Protein AF-A0AAJ2WG88-F1 (afdb_monomer_lite)

Foldseek 3Di:
DEEEEEALPPVRLVVQQVVVVVVYAYEYEDCDPVSVCSNDPPRPYHYFHDQRLDPVRCVVSPLLPHLEYEAEHPDQVSQVNNQCCSCPVRVRPAYEGEDADPVCVVVCVVVVHFYDHVVVVVCVVVVVVVPPDALQVVLLCVLLVVLLVQQLVQLVVLPLDDDPVCSCVQRSVLLVLLLQLVQDHPDDLQCLVPPSDLVNLVSSLVSNQCHHAPPDPWWHLHSVLVSLLVQVVVVVVVCVVDDPSDDDFDWGDHVHIGTSDPVSNVVSVVLSVVLVVQLVVQLVVCVVQPDDSSQSSSVSSSLLGNSNHHSPQPDPPHDPVSVVSSVVSNVCRNCRVVNVVVVVVVVVVVVVVVVVD

Secondary structure (DSSP, 8-state):
-EEEEE--SHHHHHHHHHHHHTT-EEEEEES-HHHHHTT-TT--SEEEES-TT-HHHHHHTTGGG-SEEEE--S-HHHHHHHHHHHHHTS--SEEEEE-SSGGGHHHHHHTT-EEE-HHHHHHHHHHHHH----HHHHHHHHHHHHHHHHHHHHHHHHTS---HHHHIIIIIHHHHHHHTT----SS-HHHHHHTSHHHHHHHHHHHHHH-S-TTSS--TT-HHHHHHHHHHHHHHHHHHHS-TT-----EEEESEEEE--HHHHHHHHHHHHHHHHHHHHHHHHHHHTT--HHHHHHHHHHHHTT----SS--STTS-HHHHHHHHHHHHHHHH-HHHHHHHHHHHHHHHHHHH--

Structure (mmCIF, N/CA/C/O backbone):
data_AF-A0AAJ2WG88-F1
#
_entry.id   AF-A0AAJ2WG88-F1
#
loop_
_atom_site.group_PDB
_atom_site.id
_atom_site.type_symbol
_atom_site.label_atom_id
_atom_site.label_alt_id
_atom_site.label_comp_id
_atom_site.label_asym_id
_atom_site.label_entity_id
_atom_site.label_seq_id
_atom_site.pdbx_PDB_ins_code
_atom_site.Cartn_x
_atom_site.Cartn_y
_atom_site.Cartn_z
_atom_site.occupancy
_atom_site.B_iso_or_equiv
_atom_site.auth_seq_id
_atom_site.auth_comp_id
_atom_site.auth_asym_id
_atom_site.auth_atom_id
_atom_site.pdbx_PDB_model_num
ATOM 1 N N . MET A 1 1 ? -24.177 -15.471 20.639 1.00 91.50 1 MET A N 1
ATOM 2 C CA . MET A 1 1 ? -23.080 -15.250 21.607 1.00 91.50 1 MET A CA 1
ATOM 3 C C . MET A 1 1 ? -23.644 -14.459 22.757 1.00 91.50 1 MET A C 1
ATOM 5 O O . MET A 1 1 ? -24.435 -13.553 22.499 1.00 91.50 1 MET A O 1
ATOM 9 N N . TYR A 1 2 ? -23.224 -14.794 23.969 1.00 96.00 2 TYR A N 1
ATOM 10 C CA . TYR A 1 2 ? -23.626 -14.119 25.190 1.00 96.00 2 TYR A CA 1
ATOM 11 C C . TYR A 1 2 ? -22.551 -13.115 25.611 1.00 96.00 2 TYR A C 1
ATOM 13 O O . TYR A 1 2 ? -21.406 -13.487 25.882 1.00 96.00 2 TYR A O 1
ATOM 21 N N . ILE A 1 3 ? -22.907 -11.832 25.634 1.00 97.56 3 ILE A N 1
ATOM 22 C CA . ILE A 1 3 ? -21.974 -10.727 25.859 1.00 97.56 3 ILE A CA 1
ATOM 23 C C . ILE A 1 3 ? -22.432 -9.922 27.070 1.00 97.56 3 ILE A C 1
ATOM 25 O O . ILE A 1 3 ? -23.556 -9.416 27.115 1.00 97.56 3 ILE A O 1
ATOM 29 N N . ILE A 1 4 ? -21.530 -9.744 28.031 1.00 97.94 4 ILE A N 1
ATOM 30 C CA . ILE A 1 4 ? -21.755 -8.867 29.178 1.00 97.94 4 ILE A CA 1
ATOM 31 C C . ILE A 1 4 ? -21.041 -7.541 28.945 1.00 97.94 4 ILE A C 1
ATOM 33 O O . ILE A 1 4 ? -19.832 -7.502 28.733 1.00 97.94 4 ILE A O 1
ATOM 37 N N . ILE A 1 5 ? -21.784 -6.443 29.018 1.00 97.69 5 ILE A N 1
ATOM 38 C CA . ILE A 1 5 ? -21.260 -5.082 28.929 1.00 97.69 5 ILE A CA 1
ATOM 39 C C . ILE A 1 5 ? -21.325 -4.457 30.314 1.00 97.69 5 ILE A C 1
ATOM 41 O O . ILE A 1 5 ? -22.394 -4.321 30.904 1.00 97.69 5 ILE A O 1
ATOM 45 N N . VAL A 1 6 ? -20.170 -4.051 30.821 1.00 97.44 6 VAL A N 1
ATOM 46 C CA . VAL A 1 6 ? -20.038 -3.389 32.113 1.00 97.44 6 VAL A CA 1
ATOM 47 C C . VAL A 1 6 ? -19.794 -1.902 31.870 1.00 97.44 6 VAL A C 1
ATOM 49 O O . VAL A 1 6 ? -18.771 -1.505 31.307 1.00 97.44 6 VAL A O 1
ATOM 52 N N . GLY A 1 7 ? -20.760 -1.086 32.282 1.00 95.44 7 GLY A N 1
ATOM 53 C CA . GLY A 1 7 ? -20.842 0.345 32.021 1.00 95.44 7 GLY A CA 1
ATOM 54 C C . GLY A 1 7 ? -21.799 0.684 30.885 1.00 95.44 7 GLY A C 1
ATOM 55 O O . GLY A 1 7 ? -21.512 0.443 29.718 1.00 95.44 7 GLY A O 1
ATOM 56 N N . CYS A 1 8 ? -22.890 1.367 31.209 1.00 94.88 8 CYS A N 1
ATOM 57 C CA . CYS A 1 8 ? -23.900 1.890 30.294 1.00 94.88 8 CYS A CA 1
ATOM 58 C C . CYS A 1 8 ? -23.693 3.388 29.984 1.00 94.88 8 CYS A C 1
ATOM 60 O O . CYS A 1 8 ? -24.633 4.146 29.757 1.00 94.88 8 CYS A O 1
ATOM 62 N N . GLY A 1 9 ? -22.436 3.843 29.947 1.00 91.81 9 GLY A N 1
ATOM 63 C CA . GLY A 1 9 ? -22.092 5.185 29.463 1.00 91.81 9 GLY A CA 1
ATOM 64 C C . GLY A 1 9 ? -22.336 5.351 27.954 1.00 91.81 9 GLY A C 1
ATOM 65 O O . GLY A 1 9 ? -22.917 4.493 27.294 1.00 91.81 9 GLY A O 1
ATOM 66 N N . ARG A 1 10 ? -21.830 6.437 27.352 1.00 91.06 10 ARG A N 1
ATOM 67 C CA . ARG A 1 10 ? -22.000 6.693 25.902 1.00 91.06 10 ARG A CA 1
ATOM 68 C C . ARG A 1 10 ? -21.482 5.546 25.027 1.00 91.06 10 ARG A C 1
ATOM 70 O O . ARG A 1 10 ? -22.170 5.116 24.109 1.00 91.06 10 ARG A O 1
ATOM 77 N N . LEU A 1 11 ? -20.283 5.045 25.334 1.00 91.56 11 LEU A N 1
ATOM 78 C CA . LEU A 1 11 ? -19.677 3.937 24.592 1.00 91.56 11 LEU A CA 1
ATOM 79 C C . LEU A 1 11 ? -20.463 2.637 24.800 1.00 91.56 11 LEU A C 1
ATOM 81 O O . LEU A 1 11 ? -20.873 2.018 23.827 1.00 91.56 11 LEU A O 1
ATOM 85 N N . GLY A 1 12 ? -20.711 2.254 26.056 1.00 94.12 12 GLY A N 1
ATOM 86 C CA . GLY A 1 12 ? -21.369 0.987 26.374 1.00 94.12 12 GLY A CA 1
ATOM 87 C C . GLY A 1 12 ? -22.825 0.905 25.925 1.00 94.12 12 GLY A C 1
ATOM 88 O O . GLY A 1 12 ? -23.228 -0.121 25.395 1.00 94.12 12 GLY A O 1
ATOM 89 N N . SER A 1 13 ? -23.599 1.989 26.038 1.00 94.38 13 SER A N 1
ATOM 90 C CA . SER A 1 13 ? -24.987 2.019 25.549 1.00 94.38 13 SER A CA 1
ATOM 91 C C . SER A 1 13 ? -25.081 1.934 24.022 1.00 94.38 13 SER A C 1
ATOM 93 O O . SER A 1 13 ? -25.952 1.239 23.503 1.00 94.38 13 SER A O 1
ATOM 95 N N . THR A 1 14 ? -24.175 2.599 23.297 1.00 94.19 14 THR A N 1
ATOM 96 C CA . THR A 1 14 ? -24.098 2.503 21.828 1.00 94.19 14 THR A CA 1
ATOM 97 C C . THR A 1 14 ? -23.713 1.087 21.409 1.00 94.19 14 THR A C 1
ATOM 99 O O . THR A 1 14 ? -24.395 0.477 20.590 1.00 94.19 14 THR A O 1
ATOM 102 N N . LEU A 1 15 ? -22.682 0.531 22.048 1.00 93.69 15 LEU A N 1
ATOM 103 C CA . LEU A 1 15 ? -22.199 -0.821 21.787 1.00 93.69 15 LEU A CA 1
ATOM 104 C C . LEU A 1 15 ? -23.270 -1.882 22.075 1.00 93.69 15 LEU A C 1
ATOM 106 O O . LEU A 1 15 ? -23.467 -2.791 21.277 1.00 93.69 15 LEU A O 1
ATOM 110 N N . ALA A 1 16 ? -24.007 -1.738 23.180 1.00 95.25 16 ALA A N 1
ATOM 111 C CA . ALA A 1 16 ? -25.105 -2.631 23.533 1.00 95.25 16 ALA A CA 1
ATOM 112 C C . ALA A 1 16 ? -26.197 -2.646 22.458 1.00 95.25 16 ALA A C 1
ATOM 114 O O . ALA A 1 16 ? -26.664 -3.716 22.073 1.00 95.25 16 ALA A O 1
ATOM 115 N N . LYS A 1 17 ? -26.585 -1.471 21.946 1.00 93.62 17 LYS A N 1
ATOM 116 C CA . LYS A 1 17 ? -27.594 -1.357 20.886 1.00 93.62 17 LYS A CA 1
ATOM 117 C C . LYS A 1 17 ? -27.119 -1.996 19.584 1.00 93.62 17 LYS A C 1
ATOM 119 O O . LYS A 1 17 ? -27.847 -2.807 19.023 1.00 93.62 17 LYS A O 1
ATOM 124 N N . GLU A 1 18 ? -25.910 -1.674 19.129 1.00 93.06 18 GLU A N 1
ATOM 125 C CA . GLU A 1 18 ? -25.369 -2.218 17.876 1.00 93.06 18 GLU A CA 1
ATOM 126 C C . GLU A 1 18 ? -25.210 -3.741 17.927 1.00 93.06 18 GLU A C 1
ATOM 128 O O . GLU A 1 18 ? -25.636 -4.435 17.004 1.00 93.06 18 GLU A O 1
ATOM 133 N N . LEU A 1 19 ? -24.668 -4.282 19.023 1.00 93.81 19 LEU A N 1
ATOM 134 C CA . LEU A 1 19 ? -24.497 -5.728 19.169 1.00 93.81 19 LEU A CA 1
ATOM 135 C C . LEU A 1 19 ? -25.836 -6.460 19.334 1.00 93.81 19 LEU A C 1
ATOM 137 O O . LEU A 1 19 ? -25.998 -7.557 18.805 1.00 93.81 19 LEU A O 1
ATOM 141 N N . SER A 1 20 ? -26.814 -5.851 20.012 1.00 93.06 20 SER A N 1
ATOM 142 C CA . SER A 1 20 ? -28.165 -6.416 20.113 1.00 93.06 20 SER A CA 1
ATOM 143 C C . SER A 1 20 ? -28.856 -6.476 18.746 1.00 93.06 20 SER A C 1
ATOM 145 O O . SER A 1 20 ? -29.449 -7.498 18.412 1.00 93.06 20 SER A O 1
ATOM 147 N N . ILE A 1 21 ? -28.719 -5.433 17.917 1.00 90.75 21 ILE A N 1
ATOM 148 C CA . ILE A 1 21 ? -29.212 -5.429 16.526 1.00 90.75 21 ILE A CA 1
ATOM 149 C C . ILE A 1 21 ? -28.502 -6.501 15.686 1.00 90.75 21 ILE A C 1
ATOM 151 O O . ILE A 1 21 ? -29.127 -7.130 14.836 1.00 90.75 21 ILE A O 1
ATOM 155 N N . GLY A 1 22 ? -27.218 -6.753 15.954 1.00 90.56 22 GLY A N 1
ATOM 156 C CA . GLY A 1 22 ? -26.442 -7.837 15.345 1.00 90.56 22 GLY A CA 1
ATOM 157 C C . GLY A 1 22 ? -26.880 -9.257 15.735 1.00 90.56 22 GLY A C 1
ATOM 158 O O . GLY A 1 22 ? -26.293 -10.216 15.240 1.00 90.56 22 GLY A O 1
ATOM 159 N N . GLY A 1 23 ? -27.893 -9.412 16.599 1.00 91.50 23 GLY A N 1
ATOM 160 C CA . GLY A 1 23 ? -28.433 -10.711 17.014 1.00 91.50 23 GLY A CA 1
ATOM 161 C C . GLY A 1 23 ? -27.672 -11.379 18.163 1.00 91.50 23 GLY A C 1
ATOM 162 O O . GLY A 1 23 ? -27.776 -12.591 18.343 1.00 91.50 23 GLY A O 1
ATOM 163 N N . HIS A 1 24 ? -26.879 -10.623 18.927 1.00 94.44 24 HIS A N 1
ATOM 164 C CA . HIS A 1 24 ? -26.195 -11.131 20.118 1.00 94.44 24 HIS A CA 1
ATOM 165 C C . HIS A 1 24 ? -27.065 -10.991 21.379 1.00 94.44 24 HIS A C 1
ATOM 167 O O . HIS A 1 24 ? -27.812 -10.020 21.521 1.00 94.44 24 HIS A O 1
ATOM 173 N N . ASP A 1 25 ? -26.908 -11.919 22.327 1.00 95.62 25 ASP A N 1
ATOM 174 C CA . ASP A 1 25 ? -27.568 -11.863 23.633 1.00 95.62 25 ASP A CA 1
ATOM 175 C C . ASP A 1 25 ? -26.758 -10.958 24.562 1.00 95.62 25 ASP A C 1
ATOM 177 O O . ASP A 1 25 ? -25.639 -11.293 24.959 1.00 95.62 25 ASP A O 1
ATOM 181 N N . ILE A 1 26 ? -27.304 -9.782 24.876 1.00 97.06 26 ILE A N 1
ATOM 182 C CA . ILE A 1 26 ? -26.588 -8.741 25.619 1.00 97.06 26 ILE A CA 1
ATOM 183 C C . ILE A 1 26 ? -27.131 -8.612 27.039 1.00 97.06 26 ILE A C 1
ATOM 185 O O . ILE A 1 26 ? -28.334 -8.445 27.243 1.00 97.06 26 ILE A O 1
ATOM 189 N N . SER A 1 27 ? -26.220 -8.566 28.007 1.00 97.12 27 SER A N 1
ATOM 190 C CA . SER A 1 27 ? -26.500 -8.184 29.390 1.00 97.12 27 SER A CA 1
ATOM 191 C C . SER A 1 27 ? -25.689 -6.950 29.759 1.00 97.12 27 SER A C 1
ATOM 193 O O . SER A 1 27 ? -24.468 -6.956 29.646 1.00 97.12 27 SER A O 1
ATOM 195 N N . VAL A 1 28 ? -26.352 -5.880 30.198 1.00 97.12 28 VAL A N 1
ATOM 196 C CA . VAL A 1 28 ? -25.694 -4.616 30.567 1.00 97.12 28 VAL A CA 1
ATOM 197 C C . VAL A 1 28 ? -25.763 -4.408 32.074 1.00 97.12 28 VAL A C 1
ATOM 199 O O . VAL A 1 28 ? -26.844 -4.497 32.658 1.00 97.12 28 VAL A O 1
ATOM 202 N N . ILE A 1 29 ? -24.623 -4.100 32.691 1.00 97.31 29 ILE A N 1
ATOM 203 C CA . ILE A 1 29 ? -24.493 -3.802 34.122 1.00 97.31 29 ILE A CA 1
ATOM 204 C C . ILE A 1 29 ? -24.012 -2.360 34.294 1.00 97.31 29 ILE A C 1
ATOM 206 O O . ILE A 1 29 ? -23.017 -1.971 33.685 1.00 97.31 29 ILE A O 1
ATOM 210 N N . ASP A 1 30 ? -24.694 -1.572 35.121 1.00 95.88 30 ASP A N 1
ATOM 211 C CA . ASP A 1 30 ? -24.236 -0.245 35.565 1.00 95.88 30 ASP A CA 1
ATOM 212 C C . ASP A 1 30 ? -24.827 0.052 36.953 1.00 95.88 30 ASP A C 1
ATOM 214 O O . ASP A 1 30 ? -25.962 -0.344 37.253 1.00 95.88 30 ASP A O 1
ATOM 218 N N . HIS A 1 31 ? -24.083 0.745 37.814 1.00 94.25 31 HIS A N 1
ATOM 219 C CA . HIS A 1 31 ? -24.602 1.198 39.109 1.00 94.25 31 HIS A CA 1
ATOM 220 C C . HIS A 1 31 ? -25.703 2.256 38.949 1.00 94.25 31 HIS A C 1
ATOM 222 O O . HIS A 1 31 ? -26.625 2.338 39.770 1.00 94.25 31 HIS A O 1
ATOM 228 N N . ASP A 1 32 ? -25.629 3.045 37.878 1.00 92.50 32 ASP A N 1
ATOM 229 C CA . ASP A 1 32 ? -26.541 4.131 37.574 1.00 92.50 32 ASP A CA 1
ATOM 230 C C . ASP A 1 32 ? -27.738 3.635 36.746 1.00 92.50 32 ASP A C 1
ATOM 232 O O . ASP A 1 32 ? -27.644 3.271 35.569 1.00 92.50 32 ASP A O 1
ATOM 236 N N . GLY A 1 33 ? -28.913 3.649 37.380 1.00 90.75 33 GLY A N 1
ATOM 237 C CA . GLY A 1 33 ? -30.163 3.239 36.744 1.00 90.75 33 GLY A CA 1
ATOM 238 C C . GLY A 1 33 ? -30.612 4.179 35.623 1.00 90.75 33 GLY A C 1
ATOM 239 O O . GLY A 1 33 ? -31.271 3.724 34.688 1.00 90.75 33 GLY A O 1
ATOM 240 N N . GLU A 1 34 ? -30.241 5.461 35.675 1.00 91.31 34 GLU A N 1
ATOM 241 C CA . GLU A 1 34 ? -30.605 6.415 34.627 1.00 91.31 34 GLU A CA 1
ATOM 242 C C . GLU A 1 34 ? -29.847 6.116 33.337 1.00 91.31 34 GLU A C 1
ATOM 244 O O . GLU A 1 34 ? -30.435 6.116 32.255 1.00 91.31 34 GLU A O 1
ATOM 249 N N . LYS A 1 35 ? -28.570 5.734 33.425 1.00 91.06 35 LYS A N 1
ATOM 250 C CA . LYS A 1 35 ? -27.794 5.309 32.252 1.00 91.06 35 LYS A CA 1
ATOM 251 C C . LYS A 1 35 ? -28.394 4.085 31.570 1.00 91.06 35 LYS A C 1
ATOM 253 O O . LYS A 1 35 ? -28.441 4.036 30.344 1.00 91.06 35 LYS A O 1
ATOM 258 N N . LEU A 1 36 ? -28.909 3.125 32.340 1.00 91.62 36 LEU A N 1
ATOM 259 C CA . LEU A 1 36 ? -29.599 1.951 31.790 1.00 91.62 36 LEU A CA 1
ATOM 260 C C . LEU A 1 36 ? -30.895 2.325 31.058 1.00 91.62 36 LEU A C 1
ATOM 262 O O . LEU A 1 36 ? -31.272 1.652 30.097 1.00 91.62 36 LEU A O 1
ATOM 266 N N . SER A 1 37 ? -31.562 3.408 31.466 1.00 89.12 37 SER A N 1
ATOM 267 C CA . SER A 1 37 ? -32.771 3.893 30.791 1.00 89.12 37 SER A CA 1
ATOM 268 C C . SER A 1 37 ? -32.491 4.405 29.366 1.00 89.12 37 SER A C 1
ATOM 270 O O . SER A 1 37 ? -33.344 4.257 28.490 1.00 89.12 37 SER A O 1
ATOM 272 N N . VAL A 1 38 ? -31.265 4.880 29.085 1.00 90.31 38 VAL A N 1
ATOM 273 C CA . VAL A 1 38 ? -30.812 5.354 27.756 1.00 90.31 38 VAL A CA 1
ATOM 274 C C . VAL A 1 38 ? -30.868 4.255 26.687 1.00 90.31 38 VAL A C 1
ATOM 276 O O . VAL A 1 38 ? -30.951 4.543 25.487 1.00 90.31 38 VAL A O 1
ATOM 279 N N . LEU A 1 39 ? -30.856 2.981 27.091 1.00 89.38 39 LEU A N 1
ATOM 280 C CA . LEU A 1 39 ? -31.035 1.855 26.173 1.00 89.38 39 LEU A CA 1
ATOM 281 C C . LEU A 1 39 ? -32.418 1.869 25.499 1.00 89.38 39 LEU A C 1
ATOM 283 O O . LEU A 1 39 ? -32.531 1.431 24.355 1.00 89.38 39 LEU A O 1
ATOM 287 N N . GLY A 1 40 ? -33.429 2.461 26.143 1.00 86.31 40 GLY A N 1
ATOM 288 C CA . GLY A 1 40 ? -34.779 2.609 25.603 1.00 86.31 40 GLY A CA 1
ATOM 289 C C . GLY A 1 40 ? -35.569 1.299 25.554 1.00 86.31 40 GLY A C 1
ATOM 290 O O . GLY A 1 40 ? -35.074 0.228 25.899 1.00 86.31 40 GLY A O 1
ATOM 291 N N . SER A 1 41 ? -36.832 1.367 25.138 1.00 81.62 41 SER A N 1
ATOM 292 C CA . SER A 1 41 ? -37.714 0.192 25.048 1.00 81.62 41 SER A CA 1
ATOM 293 C C . SER A 1 41 ? -37.328 -0.782 23.930 1.00 81.62 41 SER A C 1
ATOM 295 O O . SER A 1 41 ? -37.587 -1.969 24.063 1.00 81.62 41 SER A O 1
ATOM 297 N N . GLY A 1 42 ? -36.668 -0.310 22.866 1.00 80.38 42 GLY A N 1
ATOM 298 C CA . GLY A 1 42 ? -36.252 -1.140 21.725 1.00 80.38 42 GLY A CA 1
ATOM 299 C C . GLY A 1 42 ? -35.009 -2.009 21.956 1.00 80.38 42 GLY A C 1
ATOM 300 O O . GLY A 1 42 ? -34.576 -2.698 21.039 1.00 80.38 42 GLY A O 1
ATOM 301 N N . PHE A 1 43 ? -34.399 -1.961 23.143 1.00 90.38 43 PHE A N 1
ATOM 302 C CA . PHE A 1 43 ? -33.253 -2.806 23.477 1.00 90.38 43 PHE A CA 1
ATOM 303 C C . PHE A 1 43 ? -33.714 -4.160 24.026 1.00 90.38 43 PHE A C 1
ATOM 305 O O . PHE A 1 43 ? -34.249 -4.215 25.136 1.00 90.38 43 PHE A O 1
ATOM 312 N N . ASN A 1 44 ? -33.428 -5.228 23.275 1.00 85.19 44 ASN A N 1
ATOM 313 C CA . ASN A 1 44 ? -33.828 -6.614 23.555 1.00 85.19 44 ASN A CA 1
ATOM 314 C C . ASN A 1 44 ? -32.872 -7.380 24.495 1.00 85.19 44 ASN A C 1
ATOM 316 O O . ASN A 1 44 ? -32.940 -8.602 24.574 1.00 85.19 44 ASN A O 1
ATOM 320 N N . GLY A 1 45 ? -31.972 -6.689 25.200 1.00 89.75 45 GLY A N 1
ATOM 321 C CA . GLY A 1 45 ? -31.061 -7.304 26.170 1.00 89.75 45 GLY A CA 1
ATOM 322 C C . GLY A 1 45 ? -31.483 -7.109 27.629 1.00 89.75 45 GLY A C 1
ATOM 323 O O . GLY A 1 45 ? -32.358 -6.303 27.961 1.00 89.75 45 GLY A O 1
ATOM 324 N N . SER A 1 46 ? -30.799 -7.817 28.525 1.00 93.75 46 SER A N 1
ATOM 325 C CA . SER A 1 46 ? -31.033 -7.744 29.970 1.00 93.75 46 SER A CA 1
ATOM 326 C C . SER A 1 46 ? -30.323 -6.544 30.601 1.00 93.75 46 SER A C 1
ATOM 328 O O . SER A 1 46 ? -29.221 -6.166 30.200 1.00 93.75 46 SER A O 1
ATOM 330 N N . ARG A 1 47 ? -30.952 -5.933 31.612 1.00 95.06 47 ARG A N 1
ATOM 331 C CA . ARG A 1 47 ? -30.439 -4.747 32.320 1.00 95.06 47 ARG A CA 1
ATOM 332 C C . ARG A 1 47 ? -30.284 -5.061 33.797 1.00 95.06 47 ARG A C 1
ATOM 334 O O . ARG A 1 47 ? -31.254 -5.436 34.453 1.00 95.06 47 ARG A O 1
ATOM 341 N N . PHE A 1 48 ? -29.094 -4.841 34.334 1.00 95.19 48 PHE A N 1
ATOM 342 C CA . PHE A 1 48 ? -28.784 -5.109 35.731 1.00 95.19 48 PHE A CA 1
ATOM 343 C C . PHE A 1 48 ? -28.266 -3.843 36.403 1.00 95.19 48 PHE A C 1
ATOM 345 O O . PHE A 1 48 ? -27.133 -3.424 36.186 1.00 95.19 48 PHE A O 1
ATOM 352 N N . LYS A 1 49 ? -29.099 -3.245 37.260 1.00 95.12 49 LYS A N 1
ATOM 353 C CA . LYS A 1 49 ? -28.659 -2.169 38.151 1.00 95.12 49 LYS A CA 1
ATOM 354 C C . LYS A 1 49 ? -27.881 -2.761 39.327 1.00 95.12 49 LYS A C 1
ATOM 356 O O . LYS A 1 49 ? -28.388 -3.672 39.993 1.00 95.12 49 LYS A O 1
ATOM 361 N N . GLY A 1 50 ? -26.691 -2.242 39.604 1.00 92.25 50 GLY A N 1
ATOM 362 C CA . GLY A 1 50 ? -25.892 -2.627 40.770 1.00 92.25 50 GLY A CA 1
ATOM 363 C C . GLY A 1 50 ? -24.402 -2.366 40.591 1.00 92.25 50 GLY A C 1
ATOM 364 O O . GLY A 1 50 ? -23.974 -1.913 39.536 1.00 92.25 50 GLY A O 1
ATOM 365 N N . VAL A 1 51 ? -23.626 -2.665 41.631 1.00 91.06 51 VAL A N 1
ATOM 366 C CA . VAL A 1 51 ? -22.166 -2.525 41.600 1.00 91.06 51 VAL A CA 1
ATOM 367 C C . VAL A 1 51 ? -21.583 -3.490 40.568 1.00 91.06 51 VAL A C 1
ATOM 369 O O . VAL A 1 51 ? -21.871 -4.684 40.574 1.00 91.06 51 VAL A O 1
ATOM 372 N N . GLU A 1 52 ? -20.768 -2.962 39.667 1.00 91.25 52 GLU A N 1
ATOM 373 C CA . GLU A 1 52 ? -20.310 -3.644 38.458 1.00 91.25 52 GLU A CA 1
ATOM 374 C C . GLU A 1 52 ? -19.364 -4.820 38.718 1.00 91.25 52 GLU A C 1
ATOM 376 O O . GLU A 1 52 ? -19.294 -5.747 37.915 1.00 91.25 52 GLU A O 1
ATOM 381 N N . TYR A 1 53 ? -18.631 -4.775 39.828 1.00 90.75 53 TYR A N 1
ATOM 382 C CA . TYR A 1 53 ? -17.705 -5.821 40.266 1.00 90.75 53 TYR A CA 1
ATOM 383 C C . TYR A 1 53 ? -18.299 -6.722 41.359 1.00 90.75 53 TYR A C 1
ATOM 385 O O . TYR A 1 53 ? -17.589 -7.565 41.905 1.00 90.75 53 TYR A O 1
ATOM 393 N N . ASP A 1 54 ? -19.583 -6.551 41.692 1.00 94.00 54 ASP A N 1
ATOM 394 C CA . ASP A 1 54 ? -20.259 -7.388 42.678 1.00 94.00 54 ASP A CA 1
ATOM 395 C C . ASP A 1 54 ? -20.542 -8.785 42.118 1.00 94.00 54 ASP A C 1
ATOM 397 O O . ASP A 1 54 ? -21.064 -8.960 41.011 1.00 94.00 54 ASP A O 1
ATOM 401 N N . ASN A 1 55 ? -20.217 -9.793 42.920 1.00 92.1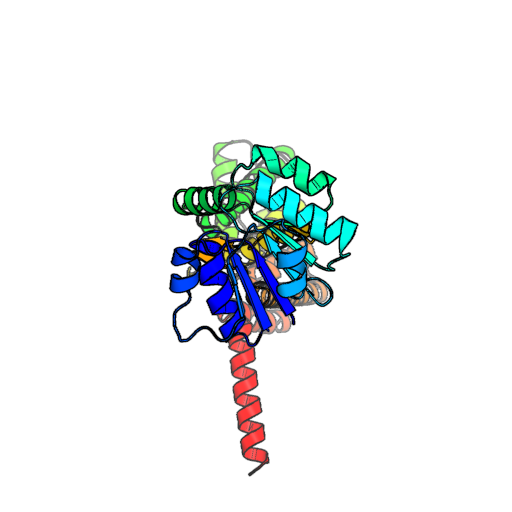2 55 ASN A N 1
ATOM 402 C CA . ASN A 1 55 ? -20.254 -11.186 42.514 1.00 92.12 55 ASN A CA 1
ATOM 403 C C . ASN A 1 55 ? -21.677 -11.635 42.156 1.00 92.12 55 ASN A C 1
ATOM 405 O O . ASN A 1 55 ? -21.904 -12.259 41.118 1.00 92.12 55 ASN A O 1
ATOM 409 N N . ASP A 1 56 ? -22.652 -11.247 42.978 1.00 93.50 56 ASP A N 1
ATOM 410 C CA . ASP A 1 56 ? -24.055 -11.606 42.783 1.00 93.50 56 ASP A CA 1
ATOM 411 C C . ASP A 1 56 ? -24.636 -10.961 41.522 1.00 93.50 56 ASP A C 1
ATOM 413 O O . ASP A 1 56 ? -25.489 -11.546 40.846 1.00 93.50 56 ASP A O 1
ATOM 417 N N . ARG A 1 57 ? -24.170 -9.755 41.175 1.00 93.62 57 ARG A N 1
ATOM 418 C CA . ARG A 1 57 ? -24.594 -9.047 39.960 1.00 93.62 57 ARG A CA 1
ATOM 419 C C . ARG A 1 57 ? -24.021 -9.698 38.716 1.00 93.62 57 ARG A C 1
ATOM 421 O O . ARG A 1 57 ? -24.777 -9.932 37.777 1.00 93.62 57 ARG A O 1
ATOM 428 N N . LEU A 1 58 ? -22.740 -10.055 38.731 1.00 94.94 58 LEU A N 1
ATOM 429 C CA . LEU A 1 58 ? -22.101 -10.763 37.622 1.00 94.94 58 LEU A CA 1
ATOM 430 C C . LEU A 1 58 ? -22.748 -12.138 37.383 1.00 94.94 58 LEU A C 1
ATOM 432 O O . LEU A 1 58 ? -23.011 -12.504 36.237 1.00 94.94 58 LEU A O 1
ATOM 436 N N . LEU A 1 59 ? -23.091 -12.868 38.450 1.00 95.62 59 LEU A N 1
ATOM 437 C CA . LEU A 1 59 ? -23.819 -14.138 38.355 1.00 95.62 59 LEU A CA 1
ATOM 438 C C . LEU A 1 59 ? -25.213 -13.967 37.749 1.00 95.62 59 LEU A C 1
ATOM 440 O O . LEU A 1 59 ? -25.558 -14.690 36.816 1.00 95.62 59 LEU A O 1
ATOM 444 N N . LYS A 1 60 ? -25.996 -12.994 38.233 1.00 94.88 60 LYS A N 1
ATOM 445 C CA . LYS A 1 60 ? -27.327 -12.683 37.680 1.00 94.88 60 LYS A CA 1
ATOM 446 C C . LYS A 1 60 ? -27.262 -12.239 36.223 1.00 94.88 60 LYS A C 1
ATOM 448 O O . LYS A 1 60 ? -28.153 -12.573 35.452 1.00 94.88 60 LYS A O 1
ATOM 453 N N . ALA A 1 61 ? -26.194 -11.542 35.848 1.00 94.88 61 ALA A N 1
ATOM 454 C CA . ALA A 1 61 ? -25.923 -11.154 34.474 1.00 94.88 61 ALA A CA 1
ATOM 455 C C . ALA A 1 61 ? -25.433 -12.308 33.591 1.00 94.88 61 ALA A C 1
ATOM 457 O O . ALA A 1 61 ? -25.222 -12.091 32.403 1.00 94.88 61 ALA A O 1
ATOM 458 N N . GLY A 1 62 ? -25.272 -13.524 34.121 1.00 95.25 62 GLY A N 1
ATOM 459 C CA . GLY A 1 62 ? -24.927 -14.715 33.346 1.00 95.25 62 GLY A CA 1
ATOM 460 C C . GLY A 1 62 ? -23.436 -14.868 33.045 1.00 95.25 62 GLY A C 1
ATOM 461 O O . GLY A 1 62 ? -23.088 -15.474 32.038 1.00 95.25 62 GLY A O 1
ATOM 462 N N . ILE A 1 63 ? -22.532 -14.352 33.889 1.00 96.69 63 ILE A N 1
ATOM 463 C CA . ILE A 1 63 ? -21.079 -14.386 33.613 1.00 96.69 63 ILE A CA 1
ATOM 464 C C . ILE A 1 63 ? -20.514 -15.792 33.375 1.00 96.69 63 ILE A C 1
ATOM 466 O O . ILE A 1 63 ? -19.574 -15.948 32.604 1.00 96.69 63 ILE A O 1
ATOM 470 N N . LYS A 1 64 ? -21.115 -16.827 33.975 1.00 95.50 64 LYS A N 1
ATOM 471 C CA . LYS A 1 64 ? -20.683 -18.225 33.814 1.00 95.50 64 LYS A CA 1
ATOM 472 C C . LYS A 1 64 ? -20.834 -18.765 32.390 1.00 95.50 64 LYS A C 1
ATOM 474 O O . LYS A 1 64 ? -20.144 -19.715 32.046 1.00 95.50 64 LYS A O 1
ATOM 479 N N . GLN A 1 65 ? -21.737 -18.192 31.596 1.00 94.81 65 GLN A N 1
ATOM 480 C CA . GLN A 1 65 ? -21.977 -18.591 30.205 1.00 94.81 65 GLN A CA 1
ATOM 481 C C . GLN A 1 65 ? -21.558 -17.504 29.207 1.00 94.81 65 GLN A C 1
ATOM 483 O O . GLN A 1 65 ? -21.925 -17.571 28.039 1.00 94.81 65 GLN A O 1
ATOM 488 N N . ALA A 1 66 ? -20.848 -16.470 29.671 1.00 96.69 66 ALA A N 1
ATOM 489 C CA . ALA A 1 66 ? -20.447 -15.361 28.824 1.00 96.69 66 ALA A CA 1
ATOM 490 C C . ALA A 1 66 ? -19.288 -15.750 27.909 1.00 96.69 66 ALA A C 1
ATOM 492 O O . ALA A 1 66 ? -18.241 -16.198 28.369 1.00 96.69 66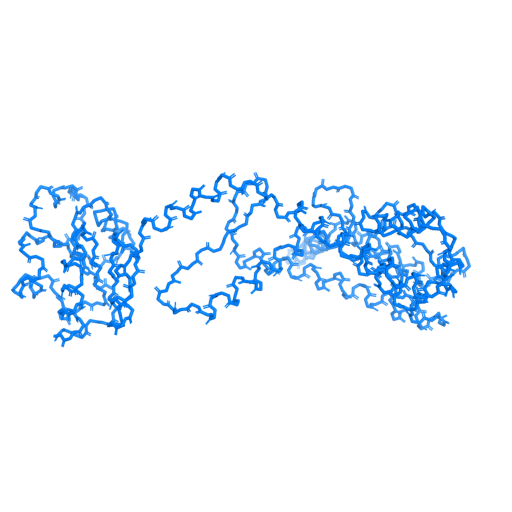 ALA A O 1
ATOM 493 N N . ASP A 1 67 ? -19.471 -15.502 26.614 1.00 96.62 67 ASP A N 1
ATOM 494 C CA . ASP A 1 67 ? -18.411 -15.608 25.615 1.00 96.62 67 ASP A CA 1
ATOM 495 C C . ASP A 1 67 ? -17.465 -14.402 25.720 1.00 96.62 67 ASP A C 1
ATOM 497 O O . ASP A 1 67 ? -16.246 -14.528 25.575 1.00 96.62 67 ASP A O 1
ATOM 501 N N . TYR A 1 68 ? -18.044 -13.226 25.993 1.00 96.81 68 TYR A N 1
ATOM 502 C CA . TYR A 1 68 ? -17.347 -11.947 26.069 1.00 96.81 68 TYR A CA 1
ATOM 503 C C . TYR A 1 68 ? -17.750 -11.146 27.306 1.00 96.81 68 TYR A C 1
ATOM 505 O O . TYR A 1 68 ? -18.935 -11.043 27.637 1.00 96.81 68 TYR A O 1
ATOM 513 N N . ILE A 1 69 ? -16.772 -10.472 27.910 1.00 97.50 69 ILE A N 1
ATOM 514 C CA . ILE A 1 69 ? -17.018 -9.347 28.815 1.00 97.50 69 ILE A CA 1
ATOM 515 C C . ILE A 1 69 ? -16.353 -8.077 28.279 1.00 97.50 69 ILE A C 1
ATOM 517 O O . ILE A 1 69 ? -15.179 -8.074 27.897 1.00 97.50 69 ILE A O 1
ATOM 521 N N . LEU A 1 70 ? -17.124 -6.995 28.235 1.00 97.56 70 LEU A N 1
ATOM 522 C CA . LEU A 1 70 ? -16.717 -5.693 27.721 1.00 97.56 70 LEU A CA 1
ATOM 523 C C . LEU A 1 70 ? -16.776 -4.679 28.866 1.00 97.56 70 LEU A C 1
ATOM 525 O O . LEU A 1 70 ? -17.848 -4.180 29.208 1.00 97.56 70 LEU A O 1
ATOM 529 N N . ALA A 1 71 ? -15.631 -4.379 29.475 1.00 97.38 71 ALA A N 1
ATOM 530 C CA . ALA A 1 71 ? -15.526 -3.430 30.581 1.00 97.38 71 ALA A CA 1
ATOM 531 C C . ALA A 1 71 ? -15.257 -2.021 30.042 1.00 97.38 71 ALA A C 1
ATOM 533 O O . ALA A 1 71 ? -14.121 -1.666 29.737 1.00 97.38 71 ALA A O 1
ATOM 534 N N . VAL A 1 72 ? -16.311 -1.226 29.856 1.00 96.69 72 VAL A N 1
ATOM 535 C CA . VAL A 1 72 ? -16.284 0.026 29.075 1.00 96.69 72 VAL A CA 1
ATOM 536 C C . VAL A 1 72 ? -16.691 1.265 29.877 1.00 96.69 72 VAL A C 1
ATOM 538 O O . VAL A 1 72 ? -17.079 2.295 29.305 1.00 96.69 72 VAL A O 1
ATOM 541 N N . THR A 1 73 ? -16.563 1.199 31.203 1.00 94.75 73 THR A N 1
ATOM 542 C CA . THR A 1 73 ? -16.853 2.326 32.098 1.00 94.75 73 THR A CA 1
ATOM 543 C C . THR A 1 73 ? -15.853 3.473 31.907 1.00 94.75 73 THR A C 1
ATOM 545 O O . THR A 1 73 ? -14.834 3.341 31.222 1.00 94.75 73 THR A O 1
ATOM 548 N N . SER A 1 74 ? -16.152 4.638 32.486 1.00 92.12 74 SER A N 1
ATOM 549 C CA . SER A 1 74 ? -15.209 5.762 32.558 1.00 92.12 74 SER A CA 1
ATOM 550 C C . SER A 1 74 ? -14.111 5.579 33.610 1.00 92.12 74 SER A C 1
ATOM 552 O O . SER A 1 74 ? -13.196 6.396 33.634 1.00 92.12 74 SER A O 1
ATOM 554 N N . ASP A 1 75 ? -14.213 4.563 34.469 1.00 94.19 75 ASP A N 1
ATOM 555 C CA . ASP A 1 75 ? -13.259 4.296 35.541 1.00 94.19 75 ASP A CA 1
ATOM 556 C C . ASP A 1 75 ? -12.347 3.118 35.166 1.00 94.19 75 ASP A C 1
ATOM 558 O O . ASP A 1 75 ? -12.761 1.957 35.110 1.00 94.19 75 ASP A O 1
ATOM 562 N N . ASP A 1 76 ? -11.073 3.424 34.928 1.00 93.94 76 ASP A N 1
ATOM 563 C CA . ASP A 1 76 ? -10.065 2.423 34.586 1.00 93.94 76 ASP A CA 1
ATOM 564 C C . ASP A 1 76 ? -9.811 1.431 35.734 1.00 93.94 76 ASP A C 1
ATOM 566 O O . ASP A 1 76 ? -9.443 0.288 35.473 1.00 93.94 76 ASP A O 1
ATOM 570 N N . ASN A 1 77 ? -10.019 1.819 36.997 1.00 94.62 77 ASN A N 1
ATOM 571 C CA . ASN A 1 77 ? -9.860 0.910 38.136 1.00 94.62 77 ASN A CA 1
ATOM 572 C C . ASN A 1 77 ? -10.998 -0.119 38.183 1.00 94.62 77 ASN A C 1
ATOM 574 O O . ASN A 1 77 ? -10.784 -1.294 38.490 1.00 94.62 77 ASN A O 1
ATOM 578 N N . LEU A 1 78 ? -12.213 0.301 37.836 1.00 95.25 78 LEU A N 1
ATOM 579 C CA . LEU A 1 78 ? -13.356 -0.598 37.723 1.00 95.25 78 LEU A CA 1
ATOM 580 C C . LEU A 1 78 ? -13.152 -1.562 36.551 1.00 95.25 78 LEU A C 1
ATOM 582 O O . LEU A 1 78 ? -13.310 -2.775 36.711 1.00 95.25 78 LEU A O 1
ATOM 586 N N . ASN A 1 79 ? -12.718 -1.042 35.398 1.00 96.25 79 ASN A N 1
ATOM 587 C CA . ASN A 1 79 ? -12.512 -1.857 34.205 1.00 96.25 79 ASN A CA 1
ATOM 588 C C . ASN A 1 79 ? -11.463 -2.957 34.430 1.00 96.25 79 ASN A C 1
ATOM 590 O O . ASN A 1 79 ? -11.709 -4.108 34.058 1.00 96.25 79 ASN A O 1
ATOM 594 N N . ILE A 1 80 ? -10.332 -2.652 35.081 1.00 95.38 80 ILE A N 1
ATOM 595 C CA . ILE A 1 80 ? -9.321 -3.670 35.405 1.00 95.38 80 ILE A CA 1
ATOM 596 C C . ILE A 1 80 ? -9.837 -4.685 36.430 1.00 95.38 80 ILE A C 1
ATOM 598 O O . ILE A 1 80 ? -9.605 -5.881 36.269 1.00 95.38 80 ILE A O 1
ATOM 602 N N . THR A 1 81 ? -10.590 -4.237 37.438 1.00 95.56 81 THR A N 1
ATOM 603 C CA . THR A 1 81 ? -11.123 -5.107 38.498 1.00 95.56 81 THR A CA 1
ATOM 604 C C . THR A 1 81 ? -12.108 -6.125 37.934 1.00 95.56 81 THR A C 1
ATOM 606 O O . THR A 1 81 ? -11.958 -7.326 38.153 1.00 95.56 81 THR A O 1
ATOM 609 N N . VAL A 1 82 ? -13.080 -5.670 37.142 1.00 96.44 82 VAL A N 1
ATOM 610 C CA . VAL A 1 82 ? -14.071 -6.552 36.509 1.00 96.44 82 VAL A CA 1
ATOM 611 C C . VAL A 1 82 ? -13.407 -7.508 35.523 1.00 96.44 82 VAL A C 1
ATOM 613 O O . VAL A 1 82 ? -13.735 -8.693 35.495 1.00 96.44 82 VAL A O 1
ATOM 616 N N . SER A 1 83 ? -12.419 -7.025 34.768 1.00 96.56 83 SER A N 1
ATOM 617 C CA . SER A 1 83 ? -11.647 -7.865 33.851 1.00 96.56 83 SER A CA 1
ATOM 618 C C . SER A 1 83 ? -10.867 -8.958 34.588 1.00 96.56 83 SER A C 1
ATOM 620 O O . SER A 1 83 ? -10.837 -10.101 34.140 1.00 96.56 83 SER A O 1
ATOM 622 N N . LEU A 1 84 ? -10.277 -8.643 35.745 1.00 95.12 84 LEU A N 1
ATOM 623 C CA . LEU A 1 84 ? -9.582 -9.615 36.591 1.00 95.12 84 LEU A CA 1
ATOM 624 C C . LEU A 1 84 ? -10.533 -10.660 37.174 1.00 95.12 84 LEU A C 1
ATOM 626 O O . LEU A 1 84 ? -10.209 -11.845 37.136 1.00 95.12 84 LEU A O 1
ATOM 630 N N . ILE A 1 85 ? -11.702 -10.247 37.669 1.00 95.44 85 ILE A N 1
ATOM 631 C CA . ILE A 1 85 ? -12.735 -11.163 38.173 1.00 95.44 85 ILE A CA 1
ATOM 632 C C . ILE A 1 85 ? -13.175 -12.115 37.059 1.00 95.44 85 ILE A C 1
ATOM 634 O O . ILE A 1 85 ? -13.130 -13.336 37.224 1.00 95.44 85 ILE A O 1
ATOM 638 N N . ALA A 1 86 ? -13.529 -11.571 35.896 1.00 95.94 86 ALA A N 1
ATOM 639 C CA . ALA A 1 86 ? -13.944 -12.363 34.749 1.00 95.94 86 ALA A CA 1
ATOM 640 C C . ALA A 1 86 ? -12.859 -13.348 34.298 1.00 95.94 86 ALA A C 1
ATOM 642 O O . ALA A 1 86 ? -13.166 -14.495 33.981 1.00 95.94 86 ALA A O 1
ATOM 643 N N . LYS A 1 87 ? -11.587 -12.931 34.332 1.00 95.00 87 LYS A N 1
ATOM 644 C CA . LYS A 1 87 ? -10.457 -13.767 33.921 1.00 95.00 87 LYS A CA 1
ATOM 645 C C . LYS A 1 87 ? -10.107 -14.851 34.930 1.00 95.00 87 LYS A C 1
ATOM 647 O O . LYS A 1 87 ? -9.905 -15.991 34.543 1.00 95.00 87 LYS A O 1
ATOM 652 N N . LYS A 1 88 ? -9.951 -14.485 36.204 1.00 94.62 88 LYS A N 1
ATOM 653 C CA . LYS A 1 88 ? -9.363 -15.351 37.238 1.00 94.62 88 LYS A CA 1
ATOM 654 C C . LYS A 1 88 ? -10.388 -16.211 37.958 1.00 94.62 88 LYS A C 1
ATOM 656 O O .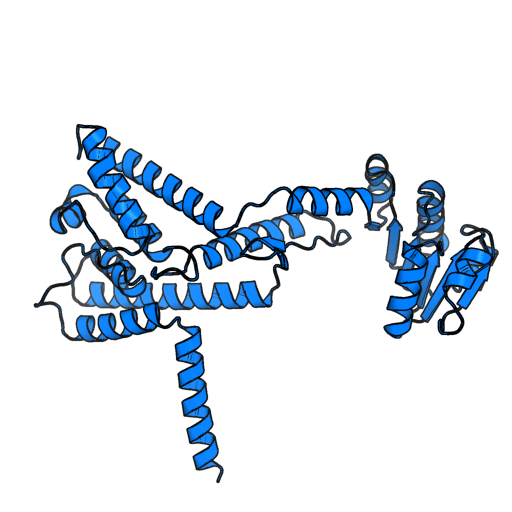 LYS A 1 88 ? -10.036 -17.295 38.404 1.00 94.62 88 LYS A O 1
ATOM 661 N N . ILE A 1 89 ? -11.617 -15.720 38.099 1.00 94.56 89 ILE A N 1
ATOM 662 C CA . ILE A 1 89 ? -12.673 -16.414 38.843 1.00 94.56 89 ILE A CA 1
ATOM 663 C C . ILE A 1 89 ? -13.583 -17.163 37.874 1.00 94.56 89 ILE A C 1
ATOM 665 O O . ILE A 1 89 ? -13.893 -18.331 38.092 1.00 94.56 89 ILE A O 1
ATOM 669 N N . TYR A 1 90 ? -13.989 -16.500 36.791 1.00 95.81 90 TYR A N 1
ATOM 670 C CA . TYR A 1 90 ? -14.997 -17.029 35.871 1.00 95.81 90 TYR A CA 1
ATOM 671 C C . TYR A 1 90 ? -14.439 -17.627 34.582 1.00 95.81 90 TYR A C 1
ATOM 673 O O . TYR A 1 90 ? -15.194 -18.262 33.854 1.00 95.81 90 TYR A O 1
ATOM 681 N N . ASN A 1 91 ? -13.139 -17.463 34.316 1.00 94.75 91 ASN A N 1
ATOM 682 C CA . ASN A 1 91 ? -12.470 -17.950 33.108 1.00 94.75 91 ASN A CA 1
ATOM 683 C C . ASN A 1 91 ? -13.214 -17.572 31.812 1.00 94.75 91 ASN A C 1
ATOM 685 O O . ASN A 1 91 ? -13.308 -18.377 30.886 1.00 94.75 91 ASN A O 1
ATOM 689 N N . VAL A 1 92 ? -13.751 -16.346 31.749 1.00 95.88 92 VAL A N 1
ATOM 690 C CA . VAL A 1 92 ? -14.446 -15.843 30.555 1.00 95.88 92 VAL A CA 1
ATOM 691 C C . VAL A 1 92 ? -13.470 -15.852 29.367 1.00 95.88 92 VAL A C 1
ATOM 693 O O . VAL A 1 92 ? -12.372 -15.301 29.500 1.00 95.88 92 VAL A O 1
ATOM 696 N N . PRO A 1 93 ? -13.834 -16.435 28.206 1.00 91.75 93 PRO A N 1
ATOM 697 C CA . PRO A 1 93 ? -12.895 -16.651 27.102 1.00 91.75 93 PRO A CA 1
ATOM 698 C C . PRO A 1 93 ? -12.284 -15.370 26.527 1.00 91.75 93 PRO A C 1
ATOM 700 O O . PRO A 1 93 ? -11.101 -15.338 26.181 1.00 91.75 93 PRO A O 1
ATOM 703 N N . ARG A 1 94 ? -13.087 -14.307 26.388 1.00 94.50 94 ARG A N 1
ATOM 704 C CA . ARG A 1 94 ? -12.670 -13.043 25.770 1.00 94.50 94 ARG A CA 1
ATOM 705 C C . ARG A 1 94 ? -13.048 -11.854 26.646 1.00 94.50 94 ARG A C 1
ATOM 707 O O . ARG A 1 94 ? -14.200 -11.677 27.031 1.00 94.50 94 ARG A O 1
ATOM 714 N N . ILE A 1 95 ? -12.063 -11.015 26.952 1.00 96.00 95 ILE A N 1
ATOM 715 C CA . ILE A 1 95 ? -12.200 -9.906 27.902 1.00 96.00 95 ILE A CA 1
ATOM 716 C C . ILE A 1 95 ? -11.587 -8.669 27.274 1.00 96.00 95 ILE A C 1
ATOM 718 O O . ILE A 1 95 ? -10.375 -8.643 27.075 1.00 96.00 95 ILE A O 1
ATOM 722 N N . ILE A 1 96 ? -12.413 -7.661 26.991 1.00 96.38 96 ILE A N 1
ATOM 723 C CA . ILE A 1 96 ? -11.982 -6.392 26.397 1.00 96.38 96 ILE A CA 1
ATOM 724 C C . ILE A 1 96 ? -12.276 -5.260 27.377 1.00 96.38 96 ILE A C 1
ATOM 726 O O . ILE A 1 96 ? -13.424 -5.040 27.762 1.00 96.38 96 ILE A O 1
ATOM 730 N N . ALA A 1 97 ? -11.245 -4.508 27.748 1.00 96.56 97 ALA A N 1
ATOM 731 C CA . ALA A 1 97 ? -11.350 -3.385 28.666 1.00 96.56 97 ALA A CA 1
ATOM 732 C C . ALA A 1 97 ? -11.065 -2.050 27.974 1.00 96.56 97 ALA A C 1
ATOM 734 O O . ALA A 1 97 ? -10.128 -1.898 27.187 1.00 96.56 97 ALA A O 1
ATOM 735 N N . ARG A 1 98 ? -11.853 -1.032 28.303 1.00 95.31 98 ARG A N 1
ATOM 736 C CA . ARG A 1 98 ? -11.545 0.349 27.960 1.00 95.31 98 ARG A CA 1
ATOM 737 C C . ARG A 1 98 ? -10.472 0.873 28.910 1.00 95.31 98 ARG A C 1
ATOM 739 O O . ARG A 1 98 ? -10.626 0.782 30.123 1.00 95.31 98 ARG A O 1
ATOM 746 N N . VAL A 1 99 ? -9.454 1.509 28.338 1.00 94.31 99 VAL A N 1
ATOM 747 C CA . VAL A 1 99 ? -8.423 2.251 29.071 1.00 94.31 99 VAL A CA 1
ATOM 748 C C . VAL A 1 99 ? -8.503 3.721 28.671 1.00 94.31 99 VAL A C 1
ATOM 750 O O . VAL A 1 99 ? -8.211 4.088 27.530 1.00 94.31 99 VAL A O 1
ATOM 753 N N . GLY A 1 100 ? -8.964 4.569 29.584 1.00 89.62 100 GLY A N 1
ATOM 754 C CA . GLY A 1 100 ? -9.056 6.012 29.399 1.00 89.62 100 GLY A CA 1
ATOM 755 C C . GLY A 1 100 ? -7.685 6.682 29.396 1.00 89.62 100 GLY A C 1
ATOM 756 O O . GLY A 1 100 ? -7.416 7.496 28.506 1.00 89.62 100 GLY A O 1
ATOM 757 N N . ASP A 1 101 ? -6.830 6.307 30.349 1.00 89.06 101 ASP A N 1
ATOM 758 C CA . ASP A 1 101 ? -5.466 6.812 30.506 1.00 89.06 101 ASP A CA 1
ATOM 759 C C . ASP A 1 101 ? -4.442 5.905 29.789 1.00 89.06 101 ASP A C 1
ATOM 761 O O . ASP A 1 101 ? -4.146 4.805 30.269 1.00 89.06 101 ASP A O 1
ATOM 765 N N . PRO A 1 102 ? -3.841 6.349 28.665 1.00 86.25 102 PRO A N 1
ATOM 766 C CA . PRO A 1 102 ? -2.872 5.548 27.916 1.00 86.25 102 PRO A CA 1
ATOM 767 C C . PRO A 1 102 ? -1.683 5.070 28.757 1.00 86.25 102 PRO A C 1
ATOM 769 O O . PRO A 1 102 ? -1.118 4.017 28.459 1.00 86.25 102 PRO A O 1
ATOM 772 N N . SER A 1 103 ? -1.312 5.808 29.812 1.00 88.69 103 SER A N 1
ATOM 773 C CA . SER A 1 103 ? -0.194 5.445 30.686 1.00 88.69 103 SER A CA 1
ATOM 774 C C . SER A 1 103 ? -0.453 4.166 31.480 1.00 88.69 103 SER A C 1
ATOM 776 O O . SER A 1 103 ? 0.497 3.537 31.922 1.00 88.69 103 SER A O 1
ATOM 778 N N . ARG A 1 104 ? -1.713 3.731 31.615 1.00 88.75 104 ARG A N 1
ATOM 779 C CA . ARG A 1 104 ? -2.105 2.528 32.366 1.00 88.75 104 ARG A CA 1
ATOM 780 C C . ARG A 1 104 ? -2.183 1.269 31.511 1.00 88.75 104 ARG A C 1
ATOM 782 O O . ARG A 1 104 ? -2.342 0.178 32.054 1.00 88.75 104 ARG A O 1
ATOM 789 N N . LYS A 1 105 ? -2.054 1.389 30.186 1.00 87.56 105 LYS A N 1
ATOM 790 C CA . LYS A 1 105 ? -2.203 0.259 29.256 1.00 87.56 105 LYS A CA 1
ATOM 791 C C . LYS A 1 105 ? -1.263 -0.909 29.580 1.00 87.56 105 LYS A C 1
ATOM 793 O O . LYS A 1 105 ? -1.697 -2.055 29.529 1.00 87.56 105 LYS A O 1
ATOM 798 N N . TYR A 1 106 ? -0.024 -0.623 29.992 1.00 86.12 106 TYR A N 1
ATOM 799 C CA . TYR A 1 106 ? 0.968 -1.658 30.314 1.00 86.12 106 TYR A CA 1
ATOM 800 C C . TYR A 1 106 ? 0.490 -2.631 31.407 1.00 86.12 106 TYR A C 1
ATOM 802 O O . TYR A 1 106 ? 0.852 -3.803 31.382 1.00 86.12 106 TYR A O 1
ATOM 810 N N . ILE A 1 107 ? -0.356 -2.175 32.339 1.00 90.19 107 ILE A N 1
ATOM 811 C CA . ILE A 1 107 ? -0.907 -3.013 33.413 1.00 90.19 107 ILE A CA 1
ATOM 812 C C . ILE A 1 107 ? -1.831 -4.082 32.827 1.00 90.19 107 ILE A C 1
ATOM 814 O O . ILE A 1 107 ? -1.735 -5.252 33.182 1.00 90.19 107 ILE A O 1
ATOM 818 N N . TYR A 1 108 ? -2.693 -3.697 31.890 1.00 91.38 108 TYR A N 1
ATOM 819 C CA . TYR A 1 108 ? -3.602 -4.626 31.225 1.00 91.38 108 TYR A CA 1
ATOM 820 C C . TYR A 1 108 ? -2.857 -5.631 30.347 1.00 91.38 108 TYR A C 1
ATOM 822 O O . TYR A 1 108 ? -3.210 -6.809 30.344 1.00 91.38 108 TYR A O 1
ATOM 830 N N . ASP A 1 109 ? -1.801 -5.183 29.661 1.00 87.62 109 ASP A N 1
ATOM 831 C CA . ASP A 1 109 ? -0.956 -6.052 28.841 1.00 87.62 109 ASP A CA 1
ATOM 832 C C . ASP A 1 109 ? -0.250 -7.114 29.710 1.00 87.62 109 ASP A C 1
ATOM 834 O O . ASP A 1 109 ? -0.270 -8.294 29.365 1.00 87.62 109 ASP A O 1
ATOM 838 N N . MET A 1 110 ? 0.283 -6.737 30.885 1.00 88.19 110 MET A N 1
ATOM 839 C CA . MET A 1 110 ? 0.864 -7.686 31.857 1.00 88.19 110 MET A CA 1
ATOM 840 C C . MET A 1 110 ? -0.156 -8.701 32.389 1.00 88.19 110 MET A C 1
ATOM 842 O O . MET A 1 110 ? 0.188 -9.844 32.684 1.00 88.19 110 MET A O 1
ATOM 846 N N . LEU A 1 111 ? -1.416 -8.287 32.518 1.00 89.12 111 LEU A N 1
ATOM 847 C CA . LEU A 1 111 ? -2.520 -9.147 32.948 1.00 89.12 111 LEU A CA 1
ATOM 848 C C . LEU A 1 111 ? -3.127 -9.955 31.799 1.00 89.12 111 LEU A C 1
ATOM 850 O O . LEU A 1 111 ? -4.041 -10.760 32.020 1.00 89.12 111 LEU A O 1
ATOM 854 N N . ASP A 1 112 ? -2.604 -9.779 30.585 1.00 88.38 112 ASP A N 1
ATOM 855 C CA . ASP A 1 112 ? -3.030 -10.488 29.394 1.00 88.38 112 ASP A CA 1
ATOM 856 C C . ASP A 1 112 ? -4.534 -10.215 29.103 1.00 88.38 112 ASP A C 1
ATOM 858 O O . ASP A 1 112 ? -5.316 -11.106 28.774 1.00 88.38 112 ASP A O 1
ATOM 862 N N . ILE A 1 113 ? -4.962 -8.960 29.279 1.00 91.06 113 ILE A N 1
ATOM 863 C CA . ILE A 1 113 ? -6.326 -8.469 29.015 1.00 91.06 113 ILE A CA 1
ATOM 864 C C . ILE A 1 113 ? -6.311 -7.623 27.736 1.00 91.06 113 ILE A C 1
ATOM 866 O O . ILE A 1 113 ? -5.439 -6.777 27.549 1.00 91.06 113 ILE A O 1
ATOM 870 N N . GLU A 1 114 ? -7.274 -7.841 26.840 1.00 91.38 114 GLU A N 1
ATOM 871 C CA . GLU A 1 114 ? -7.411 -7.049 25.614 1.00 91.38 114 GLU A CA 1
ATOM 872 C C . GLU A 1 114 ? -7.904 -5.633 25.934 1.00 91.38 114 GLU A C 1
ATOM 874 O O . GLU A 1 114 ? -8.759 -5.453 26.801 1.00 91.38 114 GLU A O 1
ATOM 879 N N . THR A 1 115 ? -7.366 -4.611 25.256 1.00 91.88 115 THR A N 1
ATOM 880 C CA . THR A 1 115 ? -7.687 -3.213 25.575 1.00 91.88 115 THR A CA 1
ATOM 881 C C . THR A 1 115 ? -8.027 -2.351 24.373 1.00 91.88 115 THR A C 1
ATOM 883 O O . THR A 1 115 ? -7.427 -2.450 23.306 1.00 91.88 115 THR A O 1
ATOM 886 N N . ILE A 1 116 ? -8.946 -1.410 24.592 1.00 90.56 116 ILE A N 1
ATOM 887 C CA . ILE A 1 116 ? -9.237 -0.305 23.677 1.00 90.56 116 ILE A CA 1
ATOM 888 C C . ILE A 1 116 ? -8.955 1.008 24.407 1.00 90.56 116 ILE A C 1
ATOM 890 O O . ILE A 1 116 ? -9.501 1.254 25.480 1.00 90.56 116 ILE A O 1
ATOM 894 N N . CYS A 1 117 ? -8.146 1.885 23.806 1.00 90.88 117 CYS A N 1
ATOM 895 C CA . CYS A 1 117 ? -7.890 3.231 24.322 1.00 90.88 117 CYS A CA 1
ATOM 896 C C . CYS A 1 117 ? -8.502 4.298 23.395 1.00 90.88 117 CYS A C 1
ATOM 898 O O . CYS A 1 117 ? -7.873 4.678 22.400 1.00 90.88 117 CYS A O 1
ATOM 900 N N . PRO A 1 118 ? -9.716 4.809 23.695 1.00 89.19 118 PRO A N 1
ATOM 901 C CA . PRO A 1 118 ? -10.388 5.798 22.852 1.00 89.19 118 PRO A CA 1
ATOM 902 C C . PRO A 1 118 ? -9.589 7.093 22.683 1.00 89.19 118 PRO A C 1
ATOM 904 O O . PRO A 1 118 ? -9.613 7.687 21.609 1.00 89.19 118 PRO A O 1
ATOM 907 N N . THR A 1 119 ? -8.857 7.515 23.718 1.00 86.06 119 THR A N 1
ATOM 908 C CA . THR A 1 119 ? -8.039 8.737 23.708 1.00 86.06 119 THR A CA 1
ATOM 909 C C . THR A 1 119 ? -6.934 8.647 22.660 1.00 86.06 119 THR A C 1
ATOM 911 O O . THR A 1 119 ? -6.802 9.525 21.808 1.00 86.06 119 THR A O 1
ATOM 914 N N . GLN A 1 120 ? -6.170 7.552 22.672 1.00 80.31 120 GLN A N 1
ATOM 915 C CA . GLN A 1 120 ? -5.086 7.336 21.718 1.00 80.31 120 GLN A CA 1
ATOM 916 C C . GLN A 1 120 ? -5.621 7.176 20.289 1.00 80.31 120 GLN A C 1
ATOM 918 O O . GLN A 1 120 ? -5.070 7.769 19.361 1.00 80.31 120 GLN A O 1
ATOM 923 N N . LEU A 1 121 ? -6.737 6.455 20.129 1.00 81.75 121 LEU A N 1
ATOM 924 C CA . LEU A 1 121 ? -7.422 6.306 18.845 1.00 81.75 121 LEU A CA 1
ATOM 925 C C . LEU A 1 121 ? -7.894 7.665 18.296 1.00 81.75 121 LEU A C 1
ATOM 927 O O . LEU A 1 121 ? -7.690 7.973 17.124 1.00 81.75 121 LEU A O 1
ATOM 931 N N . GLY A 1 122 ? -8.481 8.507 19.150 1.00 82.81 122 GLY A N 1
ATOM 932 C CA . GLY A 1 122 ? -8.934 9.850 18.795 1.00 82.81 122 GLY A CA 1
ATOM 933 C C . GLY A 1 122 ? -7.785 10.760 18.359 1.00 82.81 122 GLY A C 1
ATOM 934 O O . GLY A 1 122 ? -7.885 11.419 17.325 1.00 82.81 122 GLY A O 1
ATOM 935 N N . VAL A 1 123 ? -6.665 10.748 19.091 1.00 81.25 123 VAL A N 1
ATOM 936 C CA . VAL A 1 123 ? -5.455 11.502 18.721 1.00 81.25 123 VAL A CA 1
ATOM 937 C C . VAL A 1 123 ? -4.897 11.030 17.380 1.00 81.25 123 VAL A C 1
ATOM 939 O O . VAL A 1 123 ? -4.522 11.863 16.560 1.00 81.25 123 VAL A O 1
ATOM 942 N N . GLU A 1 124 ? -4.852 9.721 17.125 1.00 71.56 124 GLU A N 1
ATOM 943 C CA . GLU A 1 124 ? -4.380 9.177 15.848 1.00 71.56 124 GLU A CA 1
ATOM 944 C C . GLU A 1 124 ? -5.268 9.627 14.679 1.00 71.56 124 GLU A C 1
ATOM 946 O O . GLU A 1 124 ? -4.757 10.075 13.649 1.00 71.56 124 GLU A O 1
ATOM 951 N N . ILE A 1 125 ? -6.592 9.601 14.862 1.00 75.19 125 ILE A N 1
ATOM 952 C CA . ILE A 1 125 ? -7.561 10.086 13.870 1.00 75.19 125 ILE A CA 1
ATOM 953 C C . ILE A 1 125 ? -7.377 11.589 13.612 1.00 75.19 125 ILE A C 1
ATOM 955 O O . ILE A 1 125 ? -7.352 12.012 12.455 1.00 75.19 125 ILE A O 1
ATOM 959 N N . LEU A 1 126 ? -7.220 12.402 14.661 1.00 79.00 126 LEU A N 1
ATOM 960 C CA . LEU A 1 126 ? -7.061 13.855 14.536 1.00 79.00 126 LEU A CA 1
ATOM 961 C C . LEU A 1 126 ? -5.715 14.245 13.917 1.00 79.00 126 LEU A C 1
ATOM 963 O O . LEU A 1 126 ? -5.692 15.020 12.963 1.00 79.00 126 LEU A O 1
ATOM 967 N N . LYS A 1 127 ? -4.601 13.669 14.391 1.00 70.12 127 LYS A N 1
ATOM 968 C CA . LYS A 1 127 ? -3.265 13.884 13.803 1.00 70.12 127 LYS A CA 1
ATOM 969 C C . LYS A 1 127 ? -3.261 13.571 12.319 1.00 70.12 127 LYS A C 1
ATOM 971 O O . LYS A 1 127 ? -2.631 14.272 11.536 1.00 70.12 127 LYS A O 1
ATOM 976 N N . ARG A 1 128 ? -3.974 12.521 11.933 1.00 59.88 128 ARG A N 1
ATOM 977 C CA . ARG A 1 128 ? -4.092 12.128 10.542 1.00 59.88 128 ARG A CA 1
ATOM 978 C C . ARG A 1 128 ? -4.939 13.096 9.718 1.00 59.88 128 ARG A C 1
ATOM 980 O O . ARG A 1 128 ? -4.539 13.392 8.603 1.00 59.88 128 ARG A O 1
ATOM 987 N N . LYS A 1 129 ? -6.056 13.604 10.250 1.00 65.88 129 LYS A N 1
ATOM 988 C CA . LYS A 1 129 ? -6.849 14.642 9.567 1.00 65.88 129 LYS A CA 1
ATOM 989 C C . LYS A 1 129 ? -6.053 15.925 9.335 1.00 65.88 129 LYS A C 1
ATOM 991 O O . LYS A 1 129 ? -6.265 16.585 8.333 1.00 65.88 129 LYS A O 1
ATOM 996 N N . ILE A 1 130 ? -5.153 16.262 10.257 1.00 70.50 130 ILE A N 1
ATOM 997 C CA . ILE A 1 130 ? -4.266 17.425 10.129 1.00 70.50 130 ILE A CA 1
ATOM 998 C C . ILE A 1 130 ? -3.103 17.122 9.171 1.00 70.50 130 ILE A C 1
ATOM 1000 O O . ILE A 1 130 ? -2.630 18.000 8.456 1.00 70.50 130 ILE A O 1
ATOM 1004 N N . SER A 1 131 ? -2.622 15.876 9.141 1.00 57.69 131 SER A N 1
ATOM 1005 C CA . SER A 1 131 ? -1.541 15.446 8.256 1.00 57.69 131 SER A CA 1
ATOM 1006 C C . SER A 1 131 ? -2.087 15.043 6.885 1.00 57.69 131 SER A C 1
ATOM 1008 O O . SER A 1 131 ? -2.117 13.869 6.517 1.00 57.69 131 SER A O 1
ATOM 1010 N N . GLU A 1 132 ? -2.503 16.041 6.110 1.00 55.94 132 GLU A N 1
ATOM 1011 C CA . GLU A 1 132 ? -2.789 15.894 4.685 1.00 55.94 132 GLU A CA 1
ATOM 1012 C C . GLU A 1 132 ? -1.487 15.590 3.935 1.00 55.94 132 GLU A C 1
ATOM 1014 O O . GLU A 1 132 ? -0.769 16.476 3.473 1.00 55.94 132 GLU A O 1
ATOM 1019 N N . LYS A 1 133 ? -1.130 14.310 3.831 1.00 62.44 133 LYS A N 1
ATOM 1020 C CA . LYS A 1 133 ? -0.129 13.870 2.860 1.00 62.44 133 LYS A CA 1
ATOM 1021 C C . LYS A 1 133 ? -0.750 12.813 1.966 1.00 62.44 133 LYS A C 1
ATOM 1023 O O . LYS A 1 133 ? -0.993 11.682 2.386 1.00 62.44 133 LYS A O 1
ATOM 1028 N N . ASN A 1 134 ? -1.033 13.214 0.728 1.00 74.19 134 ASN A N 1
ATOM 1029 C CA . ASN A 1 134 ? -1.485 12.309 -0.316 1.00 74.19 134 ASN A CA 1
ATOM 1030 C C . ASN A 1 134 ? -0.383 11.273 -0.569 1.00 74.19 134 ASN A C 1
ATOM 1032 O O . ASN A 1 134 ? 0.761 11.632 -0.866 1.00 74.19 134 ASN A O 1
ATOM 1036 N N . VAL A 1 135 ? -0.723 9.992 -0.405 1.00 76.38 135 VAL A N 1
ATOM 1037 C CA . VAL A 1 135 ? 0.240 8.884 -0.519 1.00 76.38 135 VAL A CA 1
ATOM 1038 C C . VAL A 1 135 ? 0.915 8.890 -1.882 1.00 76.38 135 VAL A C 1
ATOM 1040 O O . VAL A 1 135 ? 2.094 8.581 -1.977 1.00 76.38 135 VAL A O 1
ATOM 1043 N N . GLU A 1 136 ? 0.188 9.312 -2.905 1.00 77.62 136 GLU A N 1
ATOM 1044 C CA . GLU A 1 136 ? 0.662 9.419 -4.274 1.00 77.62 136 GLU A CA 1
ATOM 1045 C C . GLU A 1 136 ? 1.774 10.455 -4.458 1.00 77.62 136 GLU A C 1
ATOM 1047 O O . GLU A 1 136 ? 2.805 10.164 -5.062 1.00 77.62 136 GLU A O 1
ATOM 1052 N N . THR A 1 137 ? 1.609 11.649 -3.881 1.00 80.88 137 THR A N 1
ATOM 1053 C CA . THR A 1 137 ? 2.638 12.695 -3.927 1.00 80.88 137 THR A CA 1
ATOM 1054 C C . THR A 1 137 ? 3.880 12.257 -3.160 1.00 80.88 137 THR A C 1
ATOM 1056 O O . THR A 1 137 ? 5.001 12.477 -3.611 1.00 80.88 137 THR A O 1
ATOM 1059 N N . GLN A 1 138 ? 3.690 11.595 -2.014 1.00 81.06 138 GLN A N 1
ATOM 1060 C CA . GLN A 1 138 ? 4.803 11.068 -1.229 1.00 81.06 138 GLN A CA 1
ATOM 1061 C C . GLN A 1 138 ? 5.546 9.960 -1.968 1.00 81.06 138 GLN A C 1
ATOM 1063 O O . GLN A 1 138 ? 6.771 10.012 -2.041 1.00 81.06 138 GLN A O 1
ATOM 1068 N N . SER A 1 139 ? 4.827 8.975 -2.515 1.00 82.25 139 SER A N 1
ATOM 1069 C CA . SER A 1 139 ? 5.443 7.872 -3.246 1.00 82.25 139 SER A CA 1
ATOM 1070 C C . SER A 1 139 ? 6.201 8.397 -4.453 1.00 82.25 139 SER A C 1
ATOM 1072 O O . SER A 1 139 ? 7.370 8.069 -4.586 1.00 82.25 139 SER A O 1
ATOM 1074 N N . PHE A 1 140 ? 5.586 9.275 -5.254 1.00 86.00 140 PHE A N 1
ATOM 1075 C CA . PHE A 1 140 ? 6.212 9.848 -6.444 1.00 86.00 140 PHE A CA 1
ATOM 1076 C C . PHE A 1 140 ? 7.483 10.633 -6.105 1.00 86.00 140 PHE A C 1
ATOM 1078 O O . PHE A 1 140 ? 8.514 10.448 -6.751 1.00 86.00 140 PHE A O 1
ATOM 1085 N N . PHE A 1 141 ? 7.441 11.475 -5.067 1.00 87.44 141 PHE A N 1
ATOM 1086 C CA . PHE A 1 141 ? 8.612 12.239 -4.643 1.00 87.44 141 PHE A CA 1
ATOM 1087 C C . PHE A 1 141 ? 9.733 11.323 -4.139 1.00 87.44 141 PHE A C 1
ATOM 1089 O O . PHE A 1 141 ? 10.883 11.489 -4.537 1.00 87.44 141 PHE A O 1
ATOM 1096 N N . ILE A 1 142 ? 9.407 10.331 -3.304 1.00 87.94 142 ILE A N 1
ATOM 1097 C CA . ILE A 1 142 ? 10.390 9.399 -2.739 1.00 87.94 142 ILE A CA 1
ATOM 1098 C C . ILE A 1 142 ? 11.047 8.559 -3.841 1.00 87.94 142 ILE A C 1
ATOM 1100 O O . ILE A 1 142 ? 12.273 8.485 -3.891 1.00 87.94 142 ILE A O 1
ATOM 1104 N N . THR A 1 143 ? 10.266 7.945 -4.734 1.00 89.25 143 THR A N 1
ATOM 1105 C CA . THR A 1 143 ? 10.804 7.078 -5.794 1.00 89.25 143 THR A CA 1
ATOM 1106 C C . THR A 1 143 ? 11.629 7.866 -6.803 1.00 89.25 143 THR A C 1
ATOM 1108 O O . THR A 1 143 ? 12.729 7.443 -7.151 1.00 89.25 143 THR A O 1
ATOM 1111 N N . THR A 1 144 ? 11.162 9.050 -7.204 1.00 90.62 144 THR A N 1
ATOM 1112 C CA . THR A 1 144 ? 11.893 9.935 -8.121 1.00 90.62 144 THR A CA 1
ATOM 1113 C C . THR A 1 144 ? 13.202 10.426 -7.508 1.00 90.62 144 THR A C 1
ATOM 1115 O O . THR A 1 144 ? 14.240 10.408 -8.172 1.00 90.62 144 THR A O 1
ATOM 1118 N N . PHE A 1 145 ? 13.177 10.843 -6.239 1.00 92.38 145 PHE A N 1
ATOM 1119 C CA . PHE A 1 145 ? 14.363 11.330 -5.538 1.00 92.38 145 PHE A CA 1
ATOM 1120 C C . PHE A 1 145 ? 15.407 10.224 -5.358 1.00 92.38 145 PHE A C 1
ATOM 1122 O O . PHE A 1 145 ? 16.586 10.441 -5.646 1.00 92.38 145 PHE A O 1
ATOM 1129 N N . LEU A 1 146 ? 14.981 9.027 -4.943 1.00 92.69 146 LEU A N 1
ATOM 1130 C CA . LEU A 1 146 ? 15.865 7.869 -4.800 1.00 92.69 146 LEU A CA 1
ATOM 1131 C C . LEU A 1 146 ? 16.466 7.452 -6.146 1.00 92.69 146 LEU A C 1
ATOM 1133 O O . LEU A 1 146 ? 17.686 7.341 -6.243 1.00 92.69 146 LEU A O 1
ATOM 1137 N N . ALA A 1 147 ? 15.647 7.297 -7.192 1.00 92.69 147 ALA A N 1
ATOM 1138 C CA . ALA A 1 147 ? 16.124 6.922 -8.524 1.00 92.69 147 ALA A CA 1
ATOM 1139 C C . ALA A 1 147 ? 17.115 7.952 -9.087 1.00 92.69 147 ALA A C 1
ATOM 1141 O O . ALA A 1 147 ? 18.175 7.583 -9.590 1.00 92.69 147 ALA A O 1
ATOM 1142 N N . SER A 1 148 ? 16.814 9.246 -8.938 1.00 92.94 148 SER A N 1
ATOM 1143 C CA . SER A 1 148 ? 17.689 10.329 -9.401 1.00 92.94 148 SER A CA 1
ATOM 1144 C C . SER A 1 148 ? 19.013 10.339 -8.641 1.00 92.94 148 SER A C 1
ATOM 1146 O O . SER A 1 148 ? 20.074 10.438 -9.252 1.00 92.94 148 SER A O 1
ATOM 1148 N N . THR A 1 149 ? 18.966 10.175 -7.317 1.00 93.19 149 THR A N 1
ATOM 1149 C CA . THR A 1 149 ? 20.167 10.129 -6.472 1.00 93.19 149 THR A CA 1
ATOM 1150 C C . THR A 1 149 ? 21.038 8.926 -6.827 1.00 93.19 149 THR A C 1
ATOM 1152 O O . THR A 1 149 ? 22.238 9.078 -7.035 1.00 93.19 149 THR A O 1
ATOM 1155 N N . MET A 1 150 ? 20.446 7.736 -6.964 1.00 92.75 150 MET A N 1
ATOM 1156 C CA . MET A 1 150 ? 21.171 6.519 -7.340 1.00 92.75 150 MET A CA 1
ATOM 1157 C C . MET A 1 150 ? 21.798 6.627 -8.734 1.00 92.75 150 MET A C 1
ATOM 1159 O O . MET A 1 150 ? 22.956 6.249 -8.904 1.00 92.75 150 MET A O 1
ATOM 1163 N N . ALA A 1 151 ? 21.073 7.178 -9.712 1.00 91.25 151 ALA A N 1
ATOM 1164 C CA . ALA A 1 151 ? 21.581 7.350 -11.071 1.00 91.25 151 ALA A CA 1
ATOM 1165 C C . ALA A 1 151 ? 22.747 8.349 -11.122 1.00 91.25 151 ALA A C 1
ATOM 1167 O O . ALA A 1 151 ? 23.753 8.088 -11.781 1.00 91.25 151 ALA A O 1
ATOM 1168 N N . VAL A 1 152 ? 22.647 9.464 -10.389 1.00 91.69 152 VAL A N 1
ATOM 1169 C CA . VAL A 1 152 ? 23.730 10.454 -10.289 1.00 91.69 152 VAL A CA 1
ATOM 1170 C C . VAL A 1 152 ? 24.956 9.849 -9.608 1.00 91.69 152 VAL A C 1
ATOM 1172 O O . VAL A 1 152 ? 26.059 9.986 -10.126 1.00 91.69 152 VAL A O 1
ATOM 1175 N N . LEU A 1 153 ? 24.785 9.129 -8.494 1.00 91.06 153 LEU A N 1
ATOM 1176 C CA . LEU A 1 153 ? 25.898 8.474 -7.798 1.00 91.06 153 LEU A CA 1
ATOM 1177 C C . LEU A 1 153 ? 26.591 7.420 -8.671 1.00 91.06 153 LEU A C 1
ATOM 1179 O O . LEU A 1 153 ? 27.816 7.314 -8.641 1.00 91.06 153 LEU A O 1
ATOM 1183 N N . TRP A 1 154 ? 25.826 6.656 -9.454 1.00 91.31 154 TRP A N 1
ATOM 1184 C CA . TRP A 1 154 ? 26.378 5.673 -10.384 1.00 91.31 154 TRP A CA 1
ATOM 1185 C C . TRP A 1 154 ? 27.195 6.335 -11.497 1.00 91.31 154 TRP A C 1
ATOM 1187 O O . TRP A 1 154 ? 28.366 6.010 -11.677 1.00 91.31 154 TRP A O 1
ATOM 1197 N N . LEU A 1 155 ? 26.610 7.311 -12.195 1.00 89.00 155 LEU A N 1
ATOM 1198 C CA . LEU A 1 155 ? 27.253 7.965 -13.339 1.00 89.00 155 LEU A CA 1
ATOM 1199 C C . LEU A 1 155 ? 28.402 8.896 -12.934 1.00 89.00 155 LEU A C 1
ATOM 1201 O O . LEU A 1 155 ? 29.322 9.132 -13.714 1.00 89.00 155 LEU A O 1
ATOM 1205 N N . SER A 1 156 ? 28.385 9.381 -11.691 1.00 88.06 156 SER A N 1
ATOM 1206 C CA . SER A 1 156 ? 29.510 10.096 -11.094 1.00 88.06 156 SER A CA 1
ATOM 1207 C C . SER A 1 156 ? 30.727 9.184 -10.913 1.00 88.06 156 SER A C 1
ATOM 1209 O O . SER A 1 156 ? 31.849 9.615 -11.161 1.00 88.06 156 SER A O 1
ATOM 1211 N N . ARG A 1 157 ? 30.524 7.908 -10.546 1.00 87.38 157 ARG A N 1
ATOM 1212 C CA . ARG A 1 157 ? 31.619 6.929 -10.416 1.00 87.38 157 ARG A CA 1
ATOM 1213 C C . ARG A 1 157 ? 32.199 6.491 -11.754 1.00 87.38 157 ARG A C 1
ATOM 1215 O O . ARG A 1 157 ? 33.389 6.207 -11.818 1.00 87.38 157 ARG A O 1
ATOM 1222 N N . THR A 1 158 ? 31.381 6.414 -12.801 1.00 83.62 158 THR A N 1
ATOM 1223 C CA . THR A 1 158 ? 31.843 6.013 -14.139 1.00 83.62 158 THR A CA 1
ATOM 1224 C C . THR A 1 158 ? 32.517 7.153 -14.906 1.00 83.62 158 THR A C 1
ATOM 1226 O O . THR A 1 158 ? 33.134 6.902 -15.935 1.00 83.62 158 THR A O 1
ATOM 1229 N N . GLY A 1 159 ? 32.432 8.396 -14.416 1.00 80.19 159 GLY A N 1
ATOM 1230 C CA . GLY A 1 159 ? 33.112 9.551 -15.009 1.00 80.19 159 GLY A CA 1
ATOM 1231 C C . GLY A 1 159 ? 32.542 10.001 -16.358 1.00 80.19 159 GLY A C 1
ATOM 1232 O O . GLY A 1 159 ? 33.206 10.736 -17.082 1.00 80.19 159 GLY A O 1
ATOM 1233 N N . VAL A 1 160 ? 31.318 9.583 -16.704 1.00 81.88 160 VAL A N 1
ATOM 1234 C CA . VAL A 1 160 ? 30.687 9.864 -18.012 1.00 81.88 160 VAL A CA 1
ATOM 1235 C C . VAL A 1 160 ? 30.392 11.358 -18.199 1.00 81.88 160 VAL A C 1
ATOM 1237 O O . VAL A 1 160 ? 30.456 11.881 -19.310 1.00 81.88 160 VAL A O 1
ATOM 1240 N N . TYR A 1 161 ? 30.085 12.070 -17.111 1.00 85.81 161 TYR A N 1
ATOM 1241 C CA . TYR A 1 161 ? 29.816 13.508 -17.132 1.00 85.81 161 TYR A CA 1
ATOM 1242 C C . TYR A 1 161 ? 30.687 14.230 -16.102 1.00 85.81 161 TYR A C 1
ATOM 1244 O O . TYR A 1 161 ? 30.602 13.942 -14.910 1.00 85.81 161 TYR A O 1
ATOM 1252 N N . ALA A 1 162 ? 31.488 15.195 -16.561 1.00 76.88 162 ALA A N 1
ATOM 1253 C CA . ALA A 1 162 ? 32.399 15.960 -15.707 1.00 76.88 162 ALA A CA 1
ATOM 1254 C C . ALA A 1 162 ? 31.686 17.055 -14.888 1.00 76.88 162 ALA A C 1
ATOM 1256 O O . ALA A 1 162 ? 32.015 17.278 -13.726 1.00 76.88 162 ALA A O 1
ATOM 1257 N N . ASP A 1 163 ? 30.677 17.712 -15.470 1.00 87.56 163 ASP A N 1
ATOM 1258 C CA . ASP A 1 163 ? 30.012 18.859 -14.846 1.00 87.56 163 ASP A CA 1
ATOM 1259 C C . ASP A 1 163 ? 28.750 18.469 -14.067 1.00 87.56 163 ASP A C 1
ATOM 1261 O O . ASP A 1 163 ? 27.861 17.783 -14.582 1.00 87.56 163 ASP A O 1
ATOM 1265 N N . ALA A 1 164 ? 28.592 19.024 -12.861 1.00 84.25 164 ALA A N 1
ATOM 1266 C CA . ALA A 1 164 ? 27.401 18.824 -12.028 1.00 84.25 164 ALA A CA 1
ATOM 1267 C C . ALA A 1 164 ? 26.103 19.300 -12.712 1.00 84.25 164 ALA A C 1
ATOM 1269 O O . ALA A 1 164 ? 25.066 18.639 -12.631 1.00 84.25 164 ALA A O 1
ATOM 1270 N N . VAL A 1 165 ? 26.164 20.416 -13.447 1.00 87.88 165 VAL A N 1
ATOM 1271 C CA . VAL A 1 165 ? 25.017 20.950 -14.205 1.00 87.88 165 VAL A CA 1
ATOM 1272 C C . VAL A 1 165 ? 24.622 20.003 -15.341 1.00 87.88 165 VAL A C 1
ATOM 1274 O O . VAL A 1 165 ? 23.435 19.782 -15.597 1.00 87.88 165 VAL A O 1
ATOM 1277 N N . VAL A 1 166 ? 25.609 19.397 -16.006 1.00 87.38 166 VAL A N 1
ATOM 1278 C CA . VAL A 1 166 ? 25.371 18.420 -17.073 1.00 87.38 166 VAL A CA 1
ATOM 1279 C C . VAL A 1 166 ? 24.794 17.132 -16.494 1.00 87.38 166 VAL A C 1
ATOM 1281 O O . VAL A 1 166 ? 23.836 16.616 -17.067 1.00 87.38 166 VAL A O 1
ATOM 1284 N N . MET A 1 167 ? 25.287 16.663 -15.342 1.00 86.69 167 MET A N 1
ATOM 1285 C CA . MET A 1 167 ? 24.703 15.523 -14.629 1.00 86.69 167 MET A CA 1
ATOM 1286 C C . MET A 1 167 ? 23.237 15.769 -14.275 1.00 86.69 167 MET A C 1
ATOM 1288 O O . MET A 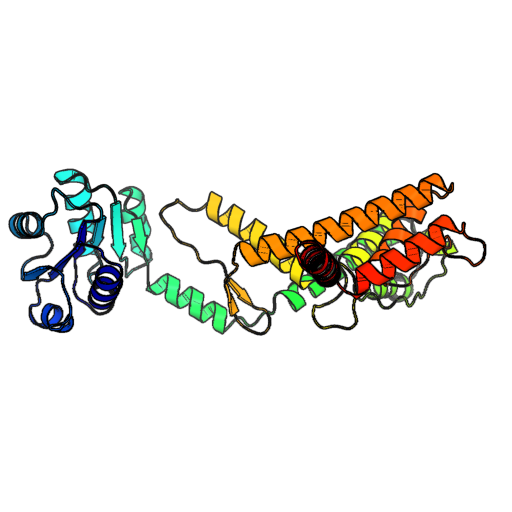1 167 ? 22.394 14.929 -14.570 1.00 86.69 167 MET A O 1
ATOM 1292 N N . PHE A 1 168 ? 22.889 16.932 -13.726 1.00 86.25 168 PHE A N 1
ATOM 1293 C CA . PHE A 1 168 ? 21.489 17.245 -13.444 1.00 86.25 168 PHE A CA 1
ATOM 1294 C C . PHE A 1 168 ? 20.634 17.223 -14.725 1.00 86.25 168 PHE A C 1
ATOM 1296 O O . PHE A 1 168 ? 19.625 16.522 -14.807 1.00 86.25 168 PHE A O 1
ATOM 1303 N N . ARG A 1 169 ? 21.071 17.920 -15.780 1.00 89.50 169 ARG A N 1
ATOM 1304 C CA . ARG A 1 169 ? 20.311 18.042 -17.035 1.00 89.50 169 ARG A CA 1
ATOM 1305 C C . ARG A 1 169 ? 20.211 16.740 -17.840 1.00 89.50 169 ARG A C 1
ATOM 1307 O O . ARG A 1 169 ? 19.242 16.558 -18.571 1.00 89.50 169 ARG A O 1
ATOM 1314 N N . ARG A 1 170 ? 21.212 15.860 -17.778 1.00 88.50 170 ARG A N 1
ATOM 1315 C CA . ARG A 1 170 ? 21.247 14.609 -18.559 1.00 88.50 170 ARG A CA 1
ATOM 1316 C C . ARG A 1 170 ? 20.817 13.386 -17.765 1.00 88.50 170 ARG A C 1
ATOM 1318 O O . ARG A 1 170 ? 20.287 12.455 -18.355 1.00 88.50 170 ARG A O 1
ATOM 1325 N N . VAL A 1 171 ? 21.003 13.370 -16.451 1.00 91.12 171 VAL A N 1
ATOM 1326 C CA . VAL A 1 171 ? 20.645 12.219 -15.613 1.00 91.12 171 VAL A CA 1
ATOM 1327 C C . VAL A 1 171 ? 19.275 12.426 -14.991 1.00 91.12 171 VAL A C 1
ATOM 1329 O O . VAL A 1 171 ? 18.349 11.677 -15.295 1.00 91.12 171 VAL A O 1
ATOM 1332 N N . VAL A 1 172 ? 19.111 13.481 -14.189 1.00 92.25 172 VAL A N 1
ATOM 1333 C CA . VAL A 1 172 ? 17.860 13.733 -13.454 1.00 92.25 172 VAL A CA 1
ATOM 1334 C C . VAL A 1 172 ? 16.697 13.964 -14.418 1.00 92.25 172 VAL A C 1
ATOM 1336 O O . VAL A 1 172 ? 15.624 13.410 -14.212 1.00 92.25 172 VAL A O 1
ATOM 1339 N N . TYR A 1 173 ? 16.915 14.692 -15.518 1.00 93.06 173 TYR A N 1
ATOM 1340 C CA . TYR A 1 173 ? 15.886 14.888 -16.547 1.00 93.06 173 TYR A CA 1
ATOM 1341 C C . TYR A 1 173 ? 15.392 13.572 -17.164 1.00 93.06 173 TYR A C 1
ATOM 1343 O O . TYR A 1 173 ? 14.188 13.377 -17.299 1.00 93.06 173 TYR A O 1
ATOM 1351 N N . ASN A 1 174 ? 16.298 12.655 -17.519 1.00 92.75 174 ASN A N 1
ATOM 1352 C CA . ASN A 1 174 ? 15.909 11.384 -18.135 1.00 92.75 174 ASN A CA 1
ATOM 1353 C C . ASN A 1 174 ? 15.240 10.444 -17.127 1.00 92.75 174 ASN A C 1
ATOM 1355 O O . ASN A 1 174 ? 14.281 9.769 -17.485 1.00 92.75 174 ASN A O 1
ATOM 1359 N N . VAL A 1 175 ? 15.679 10.446 -15.863 1.00 93.50 175 VAL A N 1
ATOM 1360 C CA . VAL A 1 175 ? 14.996 9.711 -14.786 1.00 93.50 175 VAL A CA 1
ATOM 1361 C C . VAL A 1 175 ? 13.589 10.262 -14.561 1.00 93.50 175 VAL A C 1
ATOM 1363 O O . VAL A 1 175 ? 12.640 9.487 -14.484 1.00 93.50 175 VAL A O 1
ATOM 1366 N N . LEU A 1 176 ? 13.434 11.589 -14.506 1.00 92.62 176 LEU A N 1
ATOM 1367 C CA . LEU A 1 176 ? 12.127 12.238 -14.410 1.00 92.62 176 LEU A CA 1
ATOM 1368 C C . LEU A 1 176 ? 11.246 11.865 -15.599 1.00 92.62 176 LEU A C 1
ATOM 1370 O O . LEU A 1 176 ? 10.120 11.435 -15.389 1.00 92.62 176 LEU A O 1
ATOM 1374 N N . SER A 1 177 ? 11.778 11.956 -16.819 1.00 93.56 177 SER A N 1
ATOM 1375 C CA . SER A 1 177 ? 11.036 11.655 -18.042 1.00 93.56 177 SER A CA 1
ATOM 1376 C C . SER A 1 177 ? 10.590 10.191 -18.120 1.00 93.56 177 SER A C 1
ATOM 1378 O O . SER A 1 177 ? 9.451 9.902 -18.497 1.00 93.56 177 SER A O 1
ATOM 1380 N N . ALA A 1 178 ? 11.459 9.269 -17.694 1.00 92.38 178 ALA A N 1
ATOM 1381 C CA . ALA A 1 178 ? 11.141 7.856 -17.531 1.00 92.38 178 ALA A CA 1
ATOM 1382 C C . ALA A 1 178 ? 10.017 7.651 -16.506 1.00 92.38 178 ALA A C 1
ATOM 1384 O O . ALA A 1 178 ? 9.034 6.970 -16.788 1.00 92.38 178 ALA A O 1
ATOM 1385 N N . HIS A 1 179 ? 10.126 8.290 -15.339 1.00 91.62 179 HIS A N 1
ATOM 1386 C CA . HIS A 1 179 ? 9.174 8.139 -14.242 1.00 91.62 179 HIS A CA 1
ATOM 1387 C C . HIS A 1 179 ? 7.805 8.768 -14.541 1.00 91.62 179 HIS A C 1
ATOM 1389 O O . HIS A 1 179 ? 6.775 8.239 -14.130 1.00 91.62 179 HIS A O 1
ATOM 1395 N N . THR A 1 180 ? 7.756 9.892 -15.259 1.00 90.94 180 THR A N 1
ATOM 1396 C CA . THR A 1 180 ? 6.502 10.536 -15.683 1.00 90.94 180 THR A CA 1
ATOM 1397 C C . THR A 1 180 ? 5.936 9.953 -16.971 1.00 90.94 180 THR A C 1
ATOM 1399 O O . THR A 1 180 ? 4.873 10.388 -17.410 1.00 90.94 180 THR A O 1
ATOM 1402 N N . THR A 1 181 ? 6.611 8.970 -17.576 1.00 91.06 181 THR A N 1
ATOM 1403 C CA . THR A 1 181 ? 6.233 8.340 -18.852 1.00 91.06 181 THR A CA 1
ATOM 1404 C C . THR A 1 181 ? 6.089 9.348 -20.004 1.00 91.06 181 THR A C 1
ATOM 1406 O O . THR A 1 181 ? 5.206 9.232 -20.844 1.00 91.06 181 THR A O 1
ATOM 1409 N N . THR A 1 182 ? 6.921 10.394 -20.015 1.00 90.31 182 THR A N 1
ATOM 1410 C CA . THR A 1 182 ? 6.857 11.469 -21.025 1.00 90.31 182 THR A CA 1
ATOM 1411 C C . THR A 1 182 ? 7.663 11.168 -22.278 1.00 90.31 182 THR A C 1
ATOM 1413 O O . THR A 1 182 ? 7.366 11.722 -23.330 1.00 90.31 182 THR A O 1
ATOM 1416 N N . GLY A 1 183 ? 8.714 10.354 -22.167 1.00 88.38 183 GLY A N 1
ATOM 1417 C CA . GLY A 1 183 ? 9.469 9.879 -23.330 1.00 88.38 183 GLY A CA 1
ATOM 1418 C C . GLY A 1 183 ? 10.501 10.842 -23.905 1.00 88.38 183 GLY A C 1
ATOM 1419 O O . GLY A 1 183 ? 11.284 10.448 -24.763 1.00 88.38 183 GLY A O 1
ATOM 1420 N N . PHE A 1 184 ? 10.556 12.091 -23.439 1.00 89.50 184 PHE A N 1
ATOM 1421 C CA . PHE A 1 184 ? 11.571 13.036 -23.897 1.00 89.50 184 PHE A CA 1
ATOM 1422 C C . PHE A 1 184 ? 12.945 12.684 -23.333 1.00 89.50 184 PHE A C 1
ATOM 1424 O O . PHE A 1 184 ? 13.118 12.583 -22.117 1.00 89.50 184 PHE A O 1
ATOM 1431 N N . GLY A 1 185 ? 13.916 12.516 -24.227 1.00 87.56 185 GLY A N 1
ATOM 1432 C CA . GLY A 1 185 ? 15.300 12.225 -23.886 1.00 87.56 185 GLY A CA 1
ATOM 1433 C C . GLY A 1 185 ? 16.209 13.421 -24.147 1.00 87.56 185 GLY A C 1
ATOM 1434 O O . GLY A 1 185 ? 16.177 13.995 -25.232 1.00 87.56 185 GLY A O 1
ATOM 1435 N N . SER A 1 186 ? 17.063 13.779 -23.186 1.00 87.31 186 SER A N 1
ATOM 1436 C CA . SER A 1 186 ? 18.175 14.727 -23.415 1.00 87.31 186 SER A CA 1
ATOM 1437 C C . SER A 1 186 ? 19.480 14.030 -23.835 1.00 87.31 186 SER A C 1
ATOM 1439 O O . SER A 1 186 ? 20.524 14.672 -23.977 1.00 87.31 186 SER A O 1
ATOM 1441 N N . VAL A 1 187 ? 19.416 12.706 -23.999 1.00 87.25 187 VAL A N 1
ATOM 1442 C CA . VAL A 1 187 ? 20.515 11.784 -24.295 1.00 87.25 187 VAL A CA 1
ATOM 1443 C C . VAL A 1 187 ? 20.079 10.869 -25.441 1.00 87.25 187 VAL A C 1
ATOM 1445 O O . VAL A 1 187 ? 18.919 10.464 -25.506 1.00 87.25 187 VAL A O 1
ATOM 1448 N N . TYR A 1 188 ? 21.001 10.552 -26.350 1.00 86.75 188 TYR A N 1
ATOM 1449 C CA . TYR A 1 188 ? 20.723 9.683 -27.494 1.00 86.75 188 TYR A CA 1
ATOM 1450 C C . TYR A 1 188 ? 20.642 8.204 -27.089 1.00 86.75 188 TYR A C 1
ATOM 1452 O O . TYR A 1 188 ? 21.364 7.753 -26.201 1.00 86.75 188 TYR A O 1
ATOM 1460 N N . ALA A 1 189 ? 19.848 7.422 -27.824 1.00 85.12 189 ALA A N 1
ATOM 1461 C CA . ALA A 1 189 ? 19.683 5.975 -27.636 1.00 85.12 189 ALA A CA 1
ATOM 1462 C C . ALA A 1 189 ? 21.018 5.211 -27.516 1.00 85.12 189 ALA A C 1
ATOM 1464 O O . ALA A 1 189 ? 21.219 4.413 -26.603 1.00 85.12 189 ALA A O 1
ATOM 1465 N N . ARG A 1 190 ? 21.986 5.532 -28.384 1.00 83.62 190 ARG A N 1
ATOM 1466 C CA . ARG A 1 190 ? 23.324 4.919 -28.369 1.00 83.62 190 ARG A CA 1
ATOM 1467 C C . ARG A 1 190 ? 24.092 5.179 -27.070 1.00 83.62 190 ARG A C 1
ATOM 1469 O O . ARG A 1 190 ? 24.832 4.315 -26.612 1.00 83.62 190 ARG A O 1
ATOM 1476 N N . GLN A 1 191 ? 23.912 6.355 -26.477 1.00 85.44 191 GLN A N 1
ATOM 1477 C CA . GLN A 1 191 ? 24.565 6.722 -25.226 1.00 85.44 191 GLN A CA 1
ATOM 1478 C C . GLN A 1 191 ? 23.950 5.967 -24.037 1.00 85.44 191 GLN A C 1
ATOM 1480 O O . GLN A 1 191 ? 24.685 5.550 -23.145 1.00 85.44 191 GLN A O 1
ATOM 1485 N N . PHE A 1 192 ? 22.639 5.695 -24.056 1.00 84.44 192 PHE A N 1
ATOM 1486 C CA . PHE A 1 192 ? 22.030 4.770 -23.092 1.00 84.44 192 PHE A CA 1
ATOM 1487 C C . PHE A 1 192 ? 22.609 3.357 -23.215 1.00 84.44 192 PHE A C 1
ATOM 1489 O O . PHE A 1 192 ? 22.927 2.751 -22.198 1.00 84.44 192 PHE A O 1
ATOM 1496 N N . ALA A 1 193 ? 22.790 2.859 -24.442 1.00 83.25 193 ALA A N 1
ATOM 1497 C CA . ALA A 1 193 ? 23.289 1.506 -24.687 1.00 83.25 193 ALA A CA 1
ATOM 1498 C C . ALA A 1 193 ? 24.749 1.295 -24.255 1.00 83.25 193 ALA A C 1
ATOM 1500 O O . ALA A 1 193 ? 25.092 0.217 -23.782 1.00 83.25 193 ALA A O 1
ATOM 1501 N N . LEU A 1 194 ? 25.611 2.300 -24.447 1.00 83.94 194 LEU A N 1
ATOM 1502 C CA . LEU A 1 194 ? 27.062 2.130 -24.307 1.00 83.94 194 LEU A CA 1
ATOM 1503 C C . LEU A 1 194 ? 27.653 2.777 -23.050 1.00 83.94 194 LEU A C 1
ATOM 1505 O O . LEU A 1 194 ? 28.619 2.253 -22.507 1.00 83.94 194 LEU A O 1
ATOM 1509 N N . GLU A 1 195 ? 27.111 3.907 -22.586 1.00 85.69 195 GLU A N 1
ATOM 1510 C CA . GLU A 1 195 ? 27.771 4.726 -21.555 1.00 85.69 195 GLU A CA 1
ATOM 1511 C C . GLU A 1 195 ? 27.088 4.661 -20.185 1.00 85.69 195 GLU A C 1
ATOM 1513 O O . GLU A 1 195 ? 27.736 4.867 -19.162 1.00 85.69 195 GLU A O 1
ATOM 1518 N N . TRP A 1 196 ? 25.784 4.369 -20.125 1.00 86.75 196 TRP A N 1
ATOM 1519 C CA . TRP A 1 196 ? 25.052 4.357 -18.849 1.00 86.75 196 TRP A CA 1
ATOM 1520 C C . TRP A 1 196 ? 25.310 3.103 -18.001 1.00 86.75 196 TRP A C 1
ATOM 1522 O O . TRP A 1 196 ? 25.118 3.127 -16.778 1.00 86.75 196 TRP A O 1
ATOM 1532 N N . GLY A 1 197 ? 25.781 2.030 -18.640 1.00 88.12 197 GLY A N 1
ATOM 1533 C CA . GLY A 1 197 ? 26.020 0.729 -18.022 1.00 88.12 197 GLY A CA 1
ATOM 1534 C C . GLY A 1 197 ? 24.743 0.043 -17.523 1.00 88.12 197 GLY A C 1
ATOM 1535 O O . GLY A 1 197 ? 23.676 0.651 -17.406 1.00 88.12 197 GLY A O 1
ATOM 1536 N N . ASP A 1 198 ? 24.865 -1.235 -17.173 1.00 89.62 198 ASP A N 1
ATOM 1537 C CA . ASP A 1 198 ? 23.714 -2.081 -16.824 1.00 89.62 198 ASP A CA 1
ATOM 1538 C C . ASP A 1 198 ? 22.925 -1.552 -15.619 1.00 89.62 198 ASP A C 1
ATOM 1540 O O . ASP A 1 198 ? 21.695 -1.578 -15.607 1.00 89.62 198 ASP A O 1
ATOM 1544 N N . PHE A 1 199 ? 23.617 -1.011 -14.612 1.00 90.75 199 PHE A N 1
ATOM 1545 C CA . PHE A 1 199 ? 22.967 -0.476 -13.416 1.00 90.75 199 PHE A CA 1
ATOM 1546 C C . PHE A 1 199 ? 22.192 0.822 -13.695 1.00 90.75 199 PHE A C 1
ATOM 1548 O O . PHE A 1 199 ? 21.101 1.013 -13.160 1.00 90.75 199 PHE A O 1
ATOM 1555 N N . GLY A 1 200 ? 22.708 1.699 -14.564 1.00 89.94 200 GLY A N 1
ATOM 1556 C CA . GLY A 1 200 ? 21.998 2.911 -14.979 1.00 89.94 200 GLY A CA 1
ATOM 1557 C C . GLY A 1 200 ? 20.734 2.584 -15.778 1.00 89.94 200 GLY A C 1
ATOM 1558 O O . GLY A 1 200 ? 19.671 3.151 -15.522 1.00 89.94 200 GLY A O 1
ATOM 1559 N N . ILE A 1 201 ? 20.836 1.612 -16.691 1.00 92.00 201 ILE A N 1
ATOM 1560 C CA . ILE A 1 201 ? 19.704 1.084 -17.465 1.00 92.00 201 ILE A CA 1
ATOM 1561 C C . ILE A 1 201 ? 18.657 0.462 -16.527 1.00 92.00 201 ILE A C 1
ATOM 1563 O O . ILE A 1 201 ? 17.468 0.744 -16.668 1.00 92.00 201 ILE A O 1
ATOM 1567 N N . LEU A 1 202 ? 19.081 -0.314 -15.522 1.00 93.38 202 LEU A N 1
ATOM 1568 C CA . LEU A 1 202 ? 18.187 -0.919 -14.530 1.00 93.38 202 LEU A CA 1
ATOM 1569 C C . LEU A 1 202 ? 17.383 0.129 -13.742 1.00 93.38 202 LEU A C 1
ATOM 1571 O O . LEU A 1 202 ? 16.183 -0.051 -13.534 1.00 93.38 202 LEU A O 1
ATOM 1575 N N . ILE A 1 203 ? 18.013 1.234 -13.328 1.00 93.19 203 ILE A N 1
ATOM 1576 C CA . ILE A 1 203 ? 17.316 2.324 -12.624 1.00 93.19 203 ILE A CA 1
ATOM 1577 C C . ILE A 1 203 ? 16.215 2.919 -13.508 1.00 93.19 203 ILE A C 1
ATOM 1579 O O . ILE A 1 203 ? 15.098 3.135 -13.034 1.00 93.19 203 ILE A O 1
ATOM 1583 N N . LEU A 1 204 ? 16.508 3.157 -14.790 1.00 93.12 204 LEU A N 1
ATOM 1584 C CA . LEU A 1 204 ? 15.519 3.673 -15.736 1.00 93.12 204 LEU A CA 1
ATOM 1585 C C . LEU A 1 204 ? 14.388 2.671 -15.981 1.00 93.12 204 LEU A C 1
ATOM 1587 O O . LEU A 1 204 ? 13.231 3.077 -15.978 1.00 93.12 204 LEU A O 1
ATOM 1591 N N . ILE A 1 205 ? 14.692 1.376 -16.120 1.00 94.00 205 ILE A N 1
ATOM 1592 C CA . ILE A 1 205 ? 13.681 0.311 -16.235 1.00 94.00 205 ILE A CA 1
ATOM 1593 C C . ILE A 1 205 ? 12.711 0.365 -15.053 1.00 94.00 205 ILE A C 1
ATOM 1595 O O . ILE A 1 205 ? 11.497 0.407 -15.248 1.00 94.00 205 ILE A O 1
ATOM 1599 N N . ILE A 1 206 ? 13.235 0.417 -13.826 1.00 92.56 206 ILE A N 1
ATOM 1600 C CA . ILE A 1 206 ? 12.409 0.483 -12.617 1.00 92.56 206 ILE A CA 1
ATOM 1601 C C . ILE A 1 206 ? 11.569 1.767 -12.609 1.00 92.56 206 ILE A C 1
ATOM 1603 O O . ILE A 1 206 ? 10.370 1.704 -12.345 1.00 92.56 206 ILE A O 1
ATOM 1607 N N . ALA A 1 207 ? 12.158 2.919 -12.942 1.00 92.38 207 ALA A N 1
ATOM 1608 C CA . ALA A 1 207 ? 11.435 4.190 -13.002 1.00 92.38 207 ALA A CA 1
ATOM 1609 C C . ALA A 1 207 ? 10.279 4.162 -14.022 1.00 92.38 207 ALA A C 1
ATOM 1611 O O . ALA A 1 207 ? 9.171 4.595 -13.702 1.00 92.38 207 ALA A O 1
ATOM 1612 N N . MET A 1 208 ? 10.514 3.598 -15.211 1.00 93.12 208 MET A N 1
ATOM 1613 C CA . MET A 1 208 ? 9.513 3.436 -16.274 1.00 93.12 208 MET A CA 1
ATOM 1614 C C . MET A 1 208 ? 8.354 2.524 -15.861 1.00 93.12 208 MET A C 1
ATOM 1616 O O . MET A 1 208 ? 7.195 2.829 -16.137 1.00 93.12 208 MET A O 1
ATOM 1620 N N . LEU A 1 209 ? 8.653 1.421 -15.168 1.00 90.94 209 LEU A N 1
ATOM 1621 C CA . LEU A 1 209 ? 7.635 0.489 -14.680 1.00 90.94 209 LEU A CA 1
ATOM 1622 C C . LEU A 1 209 ? 6.768 1.108 -13.574 1.00 90.94 209 LEU A C 1
ATOM 1624 O O . LEU A 1 209 ? 5.551 0.917 -13.567 1.00 90.94 209 LEU A O 1
ATOM 1628 N N . ILE A 1 210 ? 7.371 1.879 -12.662 1.00 89.38 210 ILE A N 1
ATOM 1629 C CA . ILE A 1 210 ? 6.654 2.563 -11.574 1.00 89.38 210 ILE A CA 1
ATOM 1630 C C . ILE A 1 210 ? 5.636 3.569 -12.131 1.00 89.38 210 ILE A C 1
ATOM 1632 O O . ILE A 1 210 ? 4.467 3.556 -11.725 1.00 89.38 210 ILE A O 1
ATOM 1636 N N . GLY A 1 211 ? 6.067 4.399 -13.082 1.00 86.56 211 GLY A N 1
ATOM 1637 C CA . GLY A 1 211 ? 5.216 5.374 -13.757 1.00 86.56 211 GLY A CA 1
ATOM 1638 C C . GLY A 1 211 ? 4.751 6.539 -12.871 1.00 86.56 211 GLY A C 1
ATOM 1639 O O . GLY A 1 211 ? 5.241 6.768 -11.763 1.00 86.56 211 GLY A O 1
ATOM 1640 N N . GLY A 1 212 ? 3.805 7.324 -13.388 1.00 84.81 212 GLY A N 1
ATOM 1641 C CA . GLY A 1 212 ? 3.347 8.569 -12.760 1.00 84.81 212 GLY A CA 1
ATOM 1642 C C . GLY A 1 212 ? 2.166 8.398 -11.799 1.00 84.81 212 GLY A C 1
ATOM 1643 O O . GLY A 1 212 ? 1.814 7.296 -11.381 1.00 84.81 212 GLY A O 1
ATOM 1644 N N . SER A 1 213 ? 1.528 9.511 -11.444 1.00 82.38 213 SER A N 1
ATOM 1645 C CA . SER A 1 213 ? 0.320 9.524 -10.609 1.00 82.38 213 SER A CA 1
ATOM 1646 C C . SER A 1 213 ? -0.894 8.897 -11.317 1.00 82.38 213 SER A C 1
ATOM 1648 O O . SER A 1 213 ? -1.044 8.972 -12.537 1.00 82.38 213 SER A O 1
ATOM 1650 N N . ALA A 1 214 ? -1.792 8.290 -10.549 1.00 76.81 214 ALA A N 1
ATOM 1651 C CA . ALA A 1 214 ? -3.131 7.907 -10.960 1.00 76.81 214 ALA A CA 1
ATOM 1652 C C . ALA A 1 214 ? -3.947 9.112 -11.455 1.00 76.81 214 ALA A C 1
ATOM 1654 O O . ALA A 1 214 ? -3.710 10.258 -11.079 1.00 76.81 214 ALA A O 1
ATOM 1655 N N . CYS A 1 215 ? -4.892 8.835 -12.360 1.00 72.06 215 CYS A N 1
ATOM 1656 C CA . CYS A 1 215 ? -5.675 9.844 -13.087 1.00 72.06 215 CYS A CA 1
ATOM 1657 C C . CYS A 1 215 ? -4.838 10.910 -13.831 1.00 72.06 215 CYS A C 1
ATOM 1659 O O . CYS A 1 215 ? -5.373 11.943 -14.223 1.00 72.06 215 CYS A O 1
ATOM 1661 N N . SER A 1 216 ? -3.545 10.652 -14.056 1.00 79.50 216 SER A N 1
ATOM 1662 C CA . SER A 1 216 ? -2.677 11.439 -14.933 1.00 79.50 216 SER A CA 1
ATOM 1663 C C . SER A 1 216 ? -2.682 10.880 -16.362 1.00 79.50 216 SER A C 1
ATOM 1665 O O . SER A 1 216 ? -3.252 9.823 -16.639 1.00 79.50 216 SER A O 1
ATOM 1667 N N . THR A 1 217 ? -1.988 11.562 -17.272 1.00 81.31 217 THR A N 1
ATOM 1668 C CA . THR A 1 217 ? -1.673 11.060 -18.617 1.00 81.31 217 THR A CA 1
ATOM 1669 C C . THR A 1 217 ? -0.620 9.950 -18.608 1.00 81.31 217 THR A C 1
ATOM 1671 O O . THR A 1 217 ? -0.354 9.378 -19.666 1.00 81.31 217 THR A O 1
ATOM 1674 N N . ALA A 1 218 ? -0.044 9.642 -17.442 1.00 79.12 218 ALA A N 1
ATOM 1675 C CA . ALA A 1 218 ? 1.046 8.694 -17.288 1.00 79.12 218 ALA A CA 1
ATOM 1676 C C . ALA A 1 218 ? 0.608 7.217 -17.325 1.00 79.12 218 ALA A C 1
ATOM 1678 O O . ALA A 1 218 ? -0.485 6.862 -16.873 1.00 79.12 218 ALA A O 1
ATOM 1679 N N . GLY A 1 219 ? 1.485 6.364 -17.860 1.00 80.06 219 GLY A N 1
ATOM 1680 C CA . GLY A 1 219 ? 1.325 4.907 -17.911 1.00 80.06 219 GLY A CA 1
ATOM 1681 C C . GLY A 1 219 ? 2.007 4.165 -16.752 1.00 80.06 219 GLY A C 1
ATOM 1682 O O . GLY A 1 219 ? 2.285 4.740 -15.696 1.00 80.06 219 GLY A O 1
ATOM 1683 N N . GLY A 1 220 ? 2.267 2.872 -16.957 1.00 83.38 220 GLY A N 1
ATOM 1684 C CA . GLY A 1 220 ? 2.936 1.999 -15.984 1.00 83.38 220 GLY A CA 1
ATOM 1685 C C . GLY A 1 220 ? 2.035 1.531 -14.837 1.00 83.38 220 GLY A C 1
ATOM 1686 O O . GLY A 1 220 ? 0.806 1.535 -14.930 1.00 83.38 220 GLY A O 1
ATOM 1687 N N . PHE A 1 221 ? 2.646 1.112 -13.726 1.00 83.12 221 PHE A N 1
ATOM 1688 C CA . PHE A 1 221 ? 1.913 0.546 -12.583 1.00 83.12 221 PHE A CA 1
ATOM 1689 C C . PHE A 1 221 ? 1.047 1.594 -11.876 1.00 83.12 221 PHE A C 1
ATOM 1691 O O . PHE A 1 221 ? 0.075 1.231 -11.209 1.00 83.12 221 PHE A O 1
ATOM 1698 N N . LYS A 1 222 ? 1.379 2.876 -12.077 1.00 80.94 222 LYS A N 1
ATOM 1699 C CA . LYS A 1 222 ? 0.874 4.057 -11.376 1.00 80.94 222 LYS A CA 1
ATOM 1700 C C . LYS A 1 222 ? 1.355 4.087 -9.926 1.00 80.94 222 LYS A C 1
ATOM 1702 O O . LYS A 1 222 ? 1.158 3.140 -9.159 1.00 80.94 222 LYS A O 1
ATOM 1707 N N . GLY A 1 223 ? 1.916 5.223 -9.512 1.00 77.88 223 GLY A N 1
ATOM 1708 C CA . GLY A 1 223 ? 2.491 5.433 -8.180 1.00 77.88 223 GLY A CA 1
ATOM 1709 C C . GLY A 1 223 ? 1.523 5.110 -7.038 1.00 77.88 223 GLY A C 1
ATOM 1710 O O . GLY A 1 223 ? 1.941 4.590 -6.004 1.00 77.88 223 GLY A O 1
ATOM 1711 N N . LEU A 1 224 ? 0.216 5.302 -7.254 1.00 81.19 224 LEU A N 1
ATOM 1712 C CA . LEU A 1 224 ? -0.828 4.918 -6.304 1.00 81.19 224 LEU A CA 1
ATOM 1713 C C . LEU A 1 224 ? -0.786 3.424 -5.939 1.00 81.19 224 LEU A C 1
ATOM 1715 O O . LEU A 1 224 ? -0.866 3.092 -4.757 1.00 81.19 224 LEU A O 1
ATOM 1719 N N . ARG A 1 225 ? -0.641 2.513 -6.913 1.00 83.69 225 ARG A N 1
ATOM 1720 C CA . ARG A 1 225 ? -0.651 1.060 -6.652 1.00 83.69 225 ARG A CA 1
ATOM 1721 C C . ARG A 1 225 ? 0.569 0.631 -5.857 1.00 83.69 225 ARG A C 1
ATOM 1723 O O . ARG A 1 225 ? 0.447 -0.149 -4.918 1.00 83.69 225 ARG A O 1
ATOM 1730 N N . ILE A 1 226 ? 1.726 1.194 -6.184 1.00 83.81 226 ILE A N 1
ATOM 1731 C CA . ILE A 1 226 ? 2.969 0.947 -5.450 1.00 83.81 226 ILE A CA 1
ATOM 1732 C C . ILE A 1 226 ? 2.869 1.495 -4.027 1.00 83.81 226 ILE A C 1
ATOM 1734 O O . ILE A 1 226 ? 3.226 0.797 -3.080 1.00 83.81 226 ILE A O 1
ATOM 1738 N N . GLY A 1 227 ? 2.310 2.695 -3.854 1.00 83.12 227 GLY A N 1
ATOM 1739 C CA . GLY A 1 227 ? 2.043 3.268 -2.537 1.00 83.12 227 GLY A CA 1
ATOM 1740 C C . GLY A 1 227 ? 1.100 2.402 -1.694 1.00 83.12 227 GLY A C 1
ATOM 1741 O O . GLY A 1 227 ? 1.366 2.181 -0.512 1.00 83.12 227 GLY A O 1
ATOM 1742 N N . ILE A 1 228 ? 0.030 1.866 -2.293 1.00 84.94 228 ILE A N 1
ATOM 1743 C CA . ILE A 1 228 ? -0.911 0.941 -1.638 1.00 84.94 228 ILE A CA 1
ATOM 1744 C C . ILE A 1 228 ? -0.207 -0.360 -1.237 1.00 84.94 228 ILE A C 1
ATOM 1746 O O . ILE A 1 228 ? -0.332 -0.776 -0.087 1.00 84.94 228 ILE A O 1
ATOM 1750 N N . LEU A 1 229 ? 0.558 -0.979 -2.142 1.00 85.81 229 LEU A N 1
ATOM 1751 C CA . LEU A 1 229 ? 1.280 -2.229 -1.878 1.00 85.81 229 LEU A CA 1
ATOM 1752 C C . LEU A 1 229 ? 2.325 -2.058 -0.776 1.00 85.81 229 LEU A C 1
ATOM 1754 O O . LEU A 1 229 ? 2.340 -2.826 0.183 1.00 85.81 229 LEU A O 1
ATOM 1758 N N . PHE A 1 230 ? 3.145 -1.009 -0.852 1.00 84.69 230 PHE A N 1
ATOM 1759 C CA . PHE A 1 230 ? 4.147 -0.712 0.170 1.00 84.69 230 PHE A CA 1
ATOM 1760 C C . PHE A 1 230 ? 3.497 -0.464 1.534 1.00 84.69 230 PHE A C 1
ATOM 1762 O O . PHE A 1 230 ? 3.947 -0.964 2.565 1.00 84.69 230 PHE A O 1
ATOM 1769 N N . LYS A 1 231 ? 2.380 0.269 1.546 1.00 83.88 231 LYS A N 1
ATOM 1770 C CA . LYS A 1 231 ? 1.623 0.519 2.770 1.00 83.88 231 LYS A CA 1
ATOM 1771 C C . LYS A 1 231 ? 0.939 -0.736 3.310 1.00 83.88 231 LYS A C 1
ATOM 1773 O O . LYS A 1 231 ? 0.841 -0.848 4.529 1.00 83.88 231 LYS A O 1
ATOM 1778 N N . SER A 1 232 ? 0.518 -1.664 2.451 1.00 84.81 232 SER A N 1
ATOM 1779 C CA . SER A 1 232 ? 0.022 -2.982 2.862 1.00 84.81 232 SER A CA 1
ATOM 1780 C C . SER A 1 232 ? 1.113 -3.786 3.541 1.00 84.81 232 SER A C 1
ATOM 1782 O O . SER A 1 232 ? 0.901 -4.250 4.649 1.00 84.81 232 SER A O 1
ATOM 1784 N N . ILE A 1 233 ? 2.312 -3.848 2.958 1.00 86.50 233 ILE A N 1
ATOM 1785 C CA . ILE A 1 233 ? 3.448 -4.548 3.570 1.00 86.50 233 ILE A CA 1
ATOM 1786 C C . ILE A 1 233 ? 3.755 -3.956 4.951 1.00 86.50 233 ILE A C 1
ATOM 1788 O O . ILE A 1 233 ? 3.857 -4.685 5.933 1.00 86.50 233 ILE A O 1
ATOM 1792 N N . LEU A 1 234 ? 3.833 -2.626 5.066 1.00 82.69 234 LEU A N 1
ATOM 1793 C CA . LEU A 1 234 ? 4.043 -1.968 6.359 1.00 82.69 234 LEU A CA 1
ATOM 1794 C C . LEU A 1 234 ? 2.901 -2.220 7.351 1.00 82.69 234 LEU A C 1
ATOM 1796 O O . LEU A 1 234 ? 3.142 -2.290 8.557 1.00 82.69 234 LEU A O 1
ATOM 1800 N N . ALA A 1 235 ? 1.662 -2.303 6.868 1.00 81.75 235 ALA A N 1
ATOM 1801 C CA . ALA A 1 235 ? 0.505 -2.630 7.688 1.00 81.75 235 ALA A CA 1
ATOM 1802 C C . ALA A 1 235 ? 0.582 -4.073 8.194 1.00 81.75 235 ALA A C 1
ATOM 1804 O O . ALA A 1 235 ? 0.411 -4.292 9.388 1.00 81.75 235 ALA A O 1
ATOM 1805 N N . ASP A 1 236 ? 0.916 -5.027 7.332 1.00 83.75 236 ASP A N 1
ATOM 1806 C CA . ASP A 1 236 ? 1.010 -6.445 7.668 1.00 83.75 236 ASP A CA 1
ATOM 1807 C C . ASP A 1 236 ? 2.188 -6.727 8.605 1.00 83.75 236 ASP A C 1
ATOM 1809 O O . ASP A 1 236 ? 2.011 -7.401 9.615 1.00 83.75 236 ASP A O 1
ATOM 1813 N N . VAL A 1 237 ? 3.350 -6.097 8.394 1.00 84.75 237 VAL A N 1
ATOM 1814 C CA . VAL A 1 237 ? 4.468 -6.142 9.356 1.00 84.75 237 VAL A CA 1
ATOM 1815 C C . VAL A 1 237 ? 4.038 -5.584 10.715 1.00 84.75 237 VAL A C 1
ATOM 1817 O O . VAL A 1 237 ? 4.313 -6.179 11.755 1.00 84.75 237 VAL A O 1
ATOM 1820 N N . LYS A 1 238 ? 3.314 -4.458 10.740 1.00 80.25 238 LYS A N 1
ATOM 1821 C CA . LYS A 1 238 ? 2.795 -3.889 11.994 1.00 80.25 238 LYS A CA 1
ATOM 1822 C C . LYS A 1 238 ? 1.725 -4.759 12.647 1.00 80.25 238 LYS A C 1
ATOM 1824 O O . LYS A 1 238 ? 1.623 -4.700 13.869 1.00 80.25 238 LYS A O 1
ATOM 1829 N N . ARG A 1 239 ? 0.940 -5.509 11.867 1.00 76.94 239 ARG A N 1
ATOM 1830 C CA . ARG A 1 239 ? -0.035 -6.491 12.364 1.00 76.94 239 ARG A CA 1
ATOM 1831 C C . ARG A 1 239 ? 0.675 -7.669 13.015 1.00 76.94 239 ARG A C 1
ATOM 1833 O O . ARG A 1 239 ? 0.317 -8.013 14.130 1.00 76.94 239 ARG A O 1
ATOM 1840 N N . LEU A 1 240 ? 1.716 -8.203 12.372 1.00 80.12 240 LEU A N 1
ATOM 1841 C CA . LEU A 1 240 ? 2.544 -9.288 12.914 1.00 80.12 240 LEU A CA 1
ATOM 1842 C C . LEU A 1 240 ? 3.245 -8.891 14.220 1.00 80.12 240 LEU A C 1
ATOM 1844 O O . LEU A 1 240 ? 3.380 -9.708 15.122 1.00 80.12 240 LEU A O 1
ATOM 1848 N N . LEU A 1 241 ? 3.676 -7.632 14.332 1.00 79.12 241 LEU A N 1
ATOM 1849 C CA . LEU A 1 241 ? 4.311 -7.102 15.545 1.00 79.12 241 LEU A CA 1
ATOM 1850 C C . LEU A 1 241 ? 3.310 -6.678 16.629 1.00 79.12 241 LEU A C 1
ATOM 1852 O O . LEU A 1 241 ? 3.707 -6.431 17.768 1.00 79.12 241 LEU A O 1
ATOM 1856 N N . SER A 1 242 ? 2.027 -6.526 16.299 1.00 68.19 242 SER A N 1
ATOM 1857 C CA . SER A 1 242 ? 0.997 -6.211 17.286 1.00 68.19 242 SER A CA 1
ATOM 1858 C C . SER A 1 242 ? 0.380 -7.484 17.840 1.00 68.19 242 SER A C 1
ATOM 1860 O O . SER A 1 242 ? 0.081 -8.402 17.090 1.00 68.19 242 SER A O 1
ATOM 1862 N N . SER A 1 243 ? 0.120 -7.510 19.147 1.00 71.50 243 SER A N 1
ATOM 1863 C CA . SER A 1 243 ? -0.711 -8.559 19.743 1.00 71.50 243 SER A CA 1
ATOM 1864 C C . SER A 1 243 ? -2.054 -8.656 19.003 1.00 71.50 243 SER A C 1
ATOM 1866 O O . SER A 1 243 ? -2.653 -7.617 18.706 1.00 71.50 243 SER A O 1
ATOM 1868 N N . GLU A 1 244 ? -2.544 -9.882 18.767 1.00 61.53 244 GLU A N 1
ATOM 1869 C CA . GLU A 1 244 ? -3.834 -10.191 18.110 1.00 61.53 244 GLU A CA 1
ATOM 1870 C C . GLU A 1 244 ? -5.044 -9.489 18.750 1.00 61.53 244 GLU A C 1
ATOM 1872 O O . GLU A 1 244 ? -6.119 -9.412 18.166 1.00 61.53 244 GLU A O 1
ATOM 1877 N N . ARG A 1 245 ? -4.845 -8.940 19.948 1.00 57.50 245 ARG A N 1
ATOM 1878 C CA . ARG A 1 245 ? -5.800 -8.178 20.751 1.00 57.50 245 ARG A CA 1
ATOM 1879 C C . ARG A 1 245 ? -5.863 -6.680 20.425 1.00 57.50 245 ARG A C 1
ATOM 1881 O O . ARG A 1 245 ? -6.553 -5.926 21.092 1.00 57.50 245 ARG A O 1
ATOM 1888 N N . ASN A 1 246 ? -5.092 -6.177 19.460 1.00 55.00 246 ASN A N 1
ATOM 1889 C CA . ASN A 1 246 ? -5.190 -4.777 19.030 1.00 55.00 246 ASN A CA 1
ATOM 1890 C C . ASN A 1 246 ? -5.673 -4.698 17.579 1.00 55.00 246 ASN A C 1
ATOM 1892 O O . ASN A 1 246 ? -4.896 -4.876 16.641 1.00 55.00 246 ASN A O 1
ATOM 1896 N N . VAL A 1 247 ? -6.938 -4.322 17.380 1.00 56.59 247 VAL A N 1
ATOM 1897 C CA . VAL A 1 247 ? -7.480 -4.054 16.041 1.00 56.59 247 VAL A CA 1
ATOM 1898 C C . VAL A 1 247 ? -6.956 -2.708 15.531 1.00 56.59 247 VAL A C 1
ATOM 1900 O O . VAL A 1 247 ? -7.444 -1.642 15.907 1.00 56.59 247 VAL A O 1
ATOM 1903 N N . LYS A 1 248 ? -5.955 -2.744 14.644 1.00 60.00 248 LYS A N 1
ATOM 1904 C CA . LYS A 1 248 ? -5.463 -1.557 13.925 1.00 60.00 248 LYS A CA 1
ATOM 1905 C C . LYS A 1 248 ? -6.073 -1.487 12.529 1.00 60.00 248 LYS A C 1
ATOM 1907 O O . LYS A 1 248 ? -5.762 -2.293 11.653 1.00 60.00 248 LYS A O 1
ATOM 1912 N N . VAL A 1 249 ? -6.919 -0.482 12.305 1.00 59.34 249 VAL A N 1
ATOM 1913 C CA . VAL A 1 249 ? -7.478 -0.190 10.979 1.00 59.34 249 VAL A CA 1
ATOM 1914 C C . VAL A 1 249 ? -6.501 0.698 10.217 1.00 59.34 249 VAL A C 1
ATOM 1916 O O . VAL A 1 249 ? -6.416 1.906 10.441 1.00 59.34 249 VAL A O 1
ATOM 1919 N N . PHE A 1 250 ? -5.765 0.107 9.281 1.00 65.50 250 PHE A N 1
ATOM 1920 C CA . PHE A 1 250 ? -4.895 0.864 8.391 1.00 65.50 250 PHE A CA 1
ATOM 1921 C C . PHE A 1 250 ? -5.743 1.548 7.321 1.00 65.50 250 PHE A C 1
ATOM 1923 O O . PHE A 1 250 ? -6.549 0.927 6.634 1.00 65.50 250 PHE A O 1
ATOM 1930 N N . ARG A 1 251 ? -5.576 2.859 7.176 1.00 64.31 251 ARG A N 1
ATOM 1931 C CA . ARG A 1 251 ? -6.203 3.629 6.092 1.00 64.31 251 ARG A CA 1
ATOM 1932 C C . ARG A 1 251 ? -5.119 4.378 5.323 1.00 64.31 251 ARG A C 1
ATOM 1934 O O . ARG A 1 251 ? -4.059 4.678 5.885 1.00 64.31 251 ARG A O 1
ATOM 1941 N N . PHE A 1 252 ? -5.380 4.785 4.091 1.00 67.56 252 PHE A N 1
ATOM 1942 C CA . PHE A 1 252 ? -4.503 5.668 3.317 1.00 67.56 252 PHE A CA 1
ATOM 1943 C C . PHE A 1 252 ? -5.275 6.864 2.763 1.00 67.56 252 PHE A C 1
ATOM 1945 O O . PHE A 1 252 ? -6.499 6.825 2.700 1.00 67.56 252 PHE A O 1
ATOM 1952 N N . HIS A 1 253 ? -4.560 7.951 2.481 1.00 63.84 253 HIS A N 1
ATOM 1953 C CA . HIS A 1 253 ? -5.158 9.175 1.971 1.00 63.84 253 HIS A CA 1
ATOM 1954 C C . HIS A 1 253 ? -4.868 9.274 0.476 1.00 63.84 253 HIS A C 1
ATOM 1956 O O . HIS A 1 253 ? -3.700 9.337 0.084 1.00 63.84 253 HIS A O 1
ATOM 1962 N N . HIS A 1 254 ? -5.925 9.254 -0.332 1.00 57.41 254 HIS A N 1
ATOM 1963 C CA . HIS A 1 254 ? -5.878 9.503 -1.770 1.00 57.41 254 HIS A CA 1
ATOM 1964 C C . HIS A 1 254 ? -7.190 10.171 -2.179 1.00 57.41 254 HIS A C 1
ATOM 1966 O O . HIS A 1 254 ? -8.215 9.494 -2.281 1.00 57.41 254 HIS A O 1
ATOM 1972 N N . ILE A 1 255 ? -7.170 11.500 -2.343 1.00 59.38 255 ILE A N 1
ATOM 1973 C CA . ILE A 1 255 ? -8.337 12.388 -2.545 1.00 59.38 255 ILE A CA 1
ATOM 1974 C C . ILE A 1 255 ? -9.296 12.411 -1.333 1.00 59.38 255 ILE A C 1
ATOM 1976 O O . ILE A 1 255 ? -9.712 13.473 -0.882 1.00 59.38 255 ILE A O 1
ATOM 1980 N N . LYS A 1 256 ? -9.628 11.245 -0.771 1.00 54.84 256 LYS A N 1
ATOM 1981 C CA . LYS A 1 256 ? -10.344 11.027 0.489 1.00 54.84 256 LYS A CA 1
ATOM 1982 C C . LYS A 1 256 ? -9.609 9.966 1.312 1.00 54.84 256 LYS A C 1
ATOM 1984 O O . LYS A 1 256 ? -8.831 9.170 0.782 1.00 54.84 256 LYS A O 1
ATOM 1989 N N . ASP A 1 257 ? -9.865 9.931 2.616 1.00 61.97 257 ASP A N 1
ATOM 1990 C CA . ASP A 1 257 ? -9.386 8.834 3.456 1.00 61.97 257 ASP A CA 1
ATOM 1991 C C . ASP A 1 257 ? -10.137 7.544 3.113 1.00 61.97 257 ASP A C 1
ATOM 1993 O O . ASP A 1 257 ? -11.333 7.419 3.379 1.00 61.97 257 ASP A O 1
ATOM 1997 N N . GLN A 1 258 ? -9.420 6.573 2.550 1.00 67.25 258 GLN A N 1
ATOM 1998 C CA . GLN A 1 258 ? -9.942 5.245 2.248 1.00 67.25 258 GLN A CA 1
ATOM 1999 C C . GLN A 1 258 ? -9.323 4.209 3.183 1.00 67.25 258 GLN A C 1
ATOM 2001 O O . GLN A 1 258 ? -8.125 4.239 3.483 1.00 67.25 258 GLN A O 1
ATOM 2006 N N . ILE A 1 259 ? -10.148 3.280 3.663 1.00 73.31 259 ILE A N 1
ATOM 2007 C CA . ILE A 1 259 ? -9.670 2.128 4.427 1.00 73.31 259 ILE A CA 1
ATOM 2008 C C . ILE A 1 259 ? -8.850 1.247 3.486 1.00 73.31 259 ILE A C 1
ATOM 2010 O O . ILE A 1 259 ? -9.240 1.030 2.340 1.00 73.31 259 ILE A O 1
ATOM 2014 N N . LEU A 1 260 ? -7.706 0.754 3.963 1.00 77.88 260 LEU A N 1
ATOM 2015 C CA . LEU A 1 260 ? -6.922 -0.222 3.222 1.00 77.88 260 LEU A CA 1
ATOM 2016 C C . LEU A 1 260 ? -7.656 -1.564 3.297 1.00 77.88 260 LEU A C 1
ATOM 2018 O O . LEU A 1 260 ? -7.443 -2.348 4.217 1.00 77.88 260 LEU A O 1
ATOM 2022 N N . ALA A 1 261 ? -8.592 -1.764 2.375 1.00 79.06 261 ALA A N 1
ATOM 2023 C CA . ALA A 1 261 ? -9.331 -3.006 2.244 1.00 79.06 261 ALA A CA 1
ATOM 2024 C C . ALA A 1 261 ? -8.488 -4.040 1.490 1.00 79.06 261 ALA A C 1
ATOM 2026 O O . ALA A 1 261 ? -7.844 -3.713 0.489 1.00 79.06 261 ALA A O 1
ATOM 2027 N N . ASP A 1 262 ? -8.559 -5.299 1.913 1.00 81.00 262 ASP A N 1
ATOM 2028 C CA . ASP A 1 262 ? -7.827 -6.394 1.268 1.00 81.00 262 ASP A CA 1
ATOM 2029 C C . ASP A 1 262 ? -8.221 -6.560 -0.209 1.00 81.00 262 ASP A C 1
ATOM 2031 O O . ASP A 1 262 ? -7.401 -6.951 -1.035 1.00 81.00 262 ASP A O 1
ATOM 2035 N N . SER A 1 263 ? -9.462 -6.216 -0.573 1.00 79.94 263 SER A N 1
ATOM 2036 C CA . SER A 1 263 ? -9.930 -6.208 -1.964 1.00 79.94 263 SER A CA 1
ATOM 2037 C C . SER A 1 263 ? -9.151 -5.221 -2.836 1.00 79.94 263 SER A C 1
ATOM 2039 O O . SER A 1 263 ? -8.765 -5.561 -3.953 1.00 79.94 263 SER A O 1
ATOM 2041 N N . LEU A 1 264 ? -8.860 -4.025 -2.317 1.00 82.75 264 LEU A N 1
ATOM 2042 C CA . LEU A 1 264 ? -8.095 -3.002 -3.025 1.00 82.75 264 LEU A CA 1
ATOM 2043 C C . LEU A 1 264 ? -6.624 -3.406 -3.181 1.00 82.75 264 LEU A C 1
ATOM 2045 O O . LEU A 1 264 ? -6.034 -3.185 -4.241 1.00 82.75 264 LEU A O 1
ATOM 2049 N N . VAL A 1 265 ? -6.040 -4.021 -2.147 1.00 86.88 265 VAL A N 1
ATOM 2050 C CA . VAL A 1 265 ? -4.668 -4.548 -2.198 1.00 86.88 265 VAL A CA 1
ATOM 2051 C C . VAL A 1 265 ? -4.570 -5.662 -3.238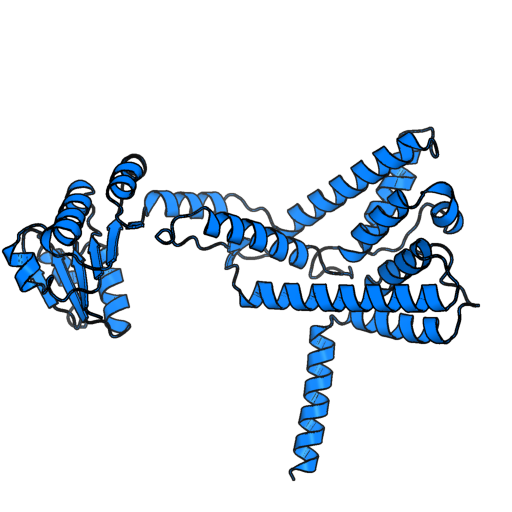 1.00 86.88 265 VAL A C 1
ATOM 2053 O O . VAL A 1 265 ? -3.704 -5.599 -4.107 1.00 86.88 265 VAL A O 1
ATOM 2056 N N . LYS A 1 266 ? -5.495 -6.632 -3.215 1.00 87.25 266 LYS A N 1
ATOM 2057 C CA . LYS A 1 266 ? -5.549 -7.733 -4.192 1.00 87.25 266 LYS A CA 1
ATOM 2058 C C . LYS A 1 266 ? -5.719 -7.224 -5.621 1.00 87.25 266 LYS A C 1
ATOM 2060 O O . LYS A 1 266 ? -4.986 -7.658 -6.503 1.00 87.25 266 LYS A O 1
ATOM 2065 N N . ALA A 1 267 ? -6.631 -6.277 -5.847 1.00 85.12 267 ALA A N 1
ATOM 2066 C CA . ALA A 1 267 ? -6.823 -5.666 -7.161 1.00 85.12 267 ALA A CA 1
ATOM 2067 C C . ALA A 1 267 ? -5.558 -4.932 -7.640 1.00 85.12 267 ALA A C 1
ATOM 2069 O O . ALA A 1 267 ? -5.153 -5.079 -8.790 1.00 85.12 267 ALA A O 1
ATOM 2070 N N . SER A 1 268 ? -4.892 -4.188 -6.749 1.00 87.38 268 SER A N 1
ATOM 2071 C CA . SER A 1 268 ? -3.644 -3.483 -7.073 1.00 87.38 268 SER A CA 1
ATOM 2072 C C . SER A 1 268 ? -2.502 -4.456 -7.387 1.00 87.38 268 SER A C 1
ATOM 2074 O O . SER A 1 268 ? -1.788 -4.256 -8.368 1.00 87.38 268 SER A O 1
ATOM 2076 N N . ALA A 1 269 ? -2.357 -5.526 -6.599 1.00 89.25 269 ALA A N 1
ATOM 2077 C CA . ALA A 1 269 ? -1.355 -6.571 -6.801 1.00 89.25 269 ALA A CA 1
ATOM 2078 C C . ALA A 1 269 ? -1.561 -7.312 -8.125 1.00 89.25 269 ALA A C 1
ATOM 2080 O O . ALA A 1 269 ? -0.608 -7.489 -8.878 1.00 89.25 269 ALA A O 1
ATOM 2081 N N . LEU A 1 270 ? -2.806 -7.693 -8.433 1.00 88.62 270 LEU A N 1
ATOM 2082 C CA . LEU A 1 270 ? -3.152 -8.380 -9.676 1.00 88.62 270 LEU A CA 1
ATOM 2083 C C . LEU A 1 270 ? -2.709 -7.568 -10.891 1.00 88.62 270 LEU A C 1
ATOM 2085 O O . LEU A 1 270 ? -2.094 -8.112 -11.803 1.00 88.62 270 LEU A O 1
ATOM 2089 N N . ILE A 1 271 ? -2.956 -6.257 -10.883 1.00 87.62 271 ILE A N 1
ATOM 2090 C CA . ILE A 1 271 ? -2.581 -5.421 -12.021 1.00 87.62 271 ILE A CA 1
ATOM 2091 C C . ILE A 1 271 ? -1.059 -5.292 -12.127 1.00 87.62 271 ILE A C 1
ATOM 2093 O O . ILE A 1 271 ? -0.526 -5.445 -13.222 1.00 87.62 271 ILE A O 1
ATOM 2097 N N . VAL A 1 272 ? -0.344 -5.096 -11.014 1.00 89.31 272 VAL A N 1
ATOM 2098 C CA . VAL A 1 272 ? 1.132 -5.079 -11.021 1.00 89.31 272 VAL A CA 1
ATOM 2099 C C . VAL A 1 272 ? 1.704 -6.395 -11.562 1.00 89.31 272 VAL A C 1
ATOM 2101 O O . VAL A 1 272 ? 2.626 -6.366 -12.371 1.00 89.31 272 VAL A O 1
ATOM 2104 N N . ILE A 1 273 ? 1.125 -7.543 -11.199 1.00 91.06 273 ILE A N 1
ATOM 2105 C CA . ILE A 1 273 ? 1.529 -8.852 -11.732 1.00 91.06 273 ILE A CA 1
ATOM 2106 C C . ILE A 1 273 ? 1.303 -8.925 -13.248 1.00 91.06 273 ILE A C 1
ATOM 2108 O O . ILE A 1 273 ? 2.205 -9.339 -13.971 1.00 91.06 273 ILE A O 1
ATOM 2112 N N . CYS A 1 274 ? 0.146 -8.490 -13.756 1.00 90.44 274 CYS A N 1
ATOM 2113 C CA . CYS A 1 274 ? -0.122 -8.476 -15.199 1.00 90.44 274 CYS A CA 1
ATOM 2114 C C . CYS A 1 274 ? 0.879 -7.607 -15.974 1.00 90.44 274 CYS A C 1
ATOM 2116 O O . CYS A 1 274 ? 1.359 -8.006 -17.039 1.00 90.44 274 CYS A O 1
ATOM 2118 N N . TYR A 1 275 ? 1.241 -6.449 -15.420 1.00 90.38 275 TYR A N 1
ATOM 2119 C CA . TYR A 1 275 ? 2.281 -5.611 -16.000 1.00 90.38 275 TYR A CA 1
ATOM 2120 C C . TYR A 1 275 ? 3.653 -6.304 -15.990 1.00 90.38 275 TYR A C 1
ATOM 2122 O O . TYR A 1 275 ? 4.351 -6.263 -16.998 1.00 90.38 275 TYR A O 1
ATOM 2130 N N . LEU A 1 276 ? 4.040 -6.956 -14.888 1.00 92.31 276 LEU A N 1
ATOM 2131 C CA . LEU A 1 276 ? 5.312 -7.684 -14.800 1.00 92.31 276 LEU A CA 1
ATOM 2132 C C . LEU A 1 276 ? 5.377 -8.859 -15.783 1.00 92.31 276 LEU A C 1
ATOM 2134 O O . LEU A 1 276 ? 6.425 -9.089 -16.379 1.00 92.31 276 LEU A O 1
ATOM 2138 N N . ILE A 1 277 ? 4.264 -9.566 -15.997 1.00 93.38 277 ILE A N 1
ATOM 2139 C CA . ILE A 1 277 ? 4.166 -10.632 -17.005 1.00 93.38 277 ILE A CA 1
ATOM 2140 C C . ILE A 1 277 ? 4.373 -10.057 -18.409 1.00 93.38 277 ILE A C 1
ATOM 2142 O O . ILE A 1 277 ? 5.159 -10.598 -19.180 1.00 93.38 277 ILE A O 1
ATOM 2146 N N . THR A 1 278 ? 3.721 -8.939 -18.728 1.00 92.44 278 THR A N 1
ATOM 2147 C CA . THR A 1 278 ? 3.871 -8.268 -20.032 1.00 92.44 278 THR A CA 1
ATOM 2148 C C . THR A 1 278 ? 5.304 -7.757 -20.220 1.00 92.44 278 THR A C 1
ATOM 2150 O O . THR A 1 278 ? 5.931 -7.976 -21.251 1.00 92.44 278 THR A O 1
ATOM 2153 N N . PHE A 1 279 ? 5.900 -7.173 -19.187 1.00 94.75 279 PHE A N 1
ATOM 2154 C CA . PHE A 1 279 ? 7.305 -6.782 -19.216 1.00 94.75 279 PHE A CA 1
ATOM 2155 C C . PHE A 1 279 ? 8.243 -7.984 -19.460 1.00 94.75 279 PHE A C 1
ATOM 2157 O O . PHE A 1 279 ? 9.155 -7.912 -20.292 1.00 94.75 279 PHE A O 1
ATOM 2164 N N . ALA A 1 280 ? 8.017 -9.107 -18.772 1.00 95.50 280 ALA A N 1
ATOM 2165 C CA . ALA A 1 280 ? 8.831 -10.310 -18.916 1.00 95.50 280 ALA A CA 1
ATOM 2166 C C . ALA A 1 280 ? 8.696 -10.931 -20.315 1.00 95.50 280 ALA A C 1
ATOM 2168 O O . ALA A 1 280 ? 9.706 -11.257 -20.935 1.00 95.50 280 ALA A O 1
ATOM 2169 N N . LEU A 1 281 ? 7.472 -11.034 -20.843 1.00 95.19 281 LEU A N 1
ATOM 2170 C CA . LEU A 1 281 ? 7.213 -11.551 -22.189 1.00 95.19 281 LEU A CA 1
ATOM 2171 C C . LEU A 1 281 ? 7.894 -10.699 -23.265 1.00 95.19 281 LEU A C 1
ATOM 2173 O O . LEU A 1 281 ? 8.568 -11.253 -24.130 1.00 95.19 281 LEU A O 1
ATOM 2177 N N . GLY A 1 282 ? 7.805 -9.370 -23.175 1.00 93.50 282 GLY A N 1
ATOM 2178 C CA . GLY A 1 282 ? 8.476 -8.479 -24.126 1.00 93.50 282 GLY A CA 1
ATOM 2179 C C . GLY A 1 282 ? 9.997 -8.610 -24.079 1.00 93.50 282 GLY A C 1
ATOM 2180 O O . GLY A 1 282 ? 10.653 -8.688 -25.116 1.00 93.50 282 GLY A O 1
ATOM 2181 N N . THR A 1 283 ? 10.556 -8.746 -22.875 1.00 94.94 283 THR A N 1
ATOM 2182 C CA . THR A 1 283 ? 11.999 -8.952 -22.677 1.00 94.94 283 THR A CA 1
ATOM 2183 C C . THR A 1 283 ? 12.463 -10.285 -23.274 1.00 94.94 283 THR A C 1
ATOM 2185 O O . THR A 1 283 ? 13.513 -10.351 -23.916 1.00 94.94 283 THR A O 1
ATOM 2188 N N . LEU A 1 284 ? 11.674 -11.350 -23.092 1.00 95.50 284 LEU A N 1
ATOM 2189 C CA . LEU A 1 284 ? 11.951 -12.676 -23.646 1.00 95.50 284 LEU A CA 1
ATOM 2190 C C . LEU A 1 284 ? 11.880 -12.678 -25.175 1.00 95.50 284 LEU A C 1
ATOM 2192 O O . LEU A 1 284 ? 12.786 -13.207 -25.812 1.00 95.50 284 LEU A O 1
ATOM 2196 N N . ILE A 1 285 ? 10.855 -12.054 -25.762 1.00 93.88 285 ILE A N 1
ATOM 2197 C CA . ILE A 1 285 ? 10.713 -11.940 -27.221 1.00 93.88 285 ILE A CA 1
ATOM 2198 C C . ILE A 1 285 ? 11.881 -11.138 -27.805 1.00 93.88 285 ILE A C 1
ATOM 2200 O O . ILE A 1 285 ? 12.502 -11.587 -28.765 1.00 93.88 285 ILE A O 1
ATOM 2204 N N . GLY A 1 286 ? 12.236 -9.999 -27.201 1.00 92.50 286 GLY A N 1
ATOM 2205 C CA . GLY A 1 286 ? 13.380 -9.199 -27.646 1.00 92.50 286 GLY A CA 1
ATOM 2206 C C . GLY A 1 286 ? 14.695 -9.979 -27.592 1.00 92.50 286 GLY A C 1
ATOM 2207 O O . GLY A 1 286 ? 15.472 -9.964 -28.545 1.00 92.50 286 GLY A O 1
ATOM 2208 N N . THR A 1 287 ? 14.911 -10.740 -26.519 1.00 93.81 287 THR A N 1
ATOM 2209 C CA . THR A 1 287 ? 16.110 -11.579 -26.379 1.00 93.81 287 THR A CA 1
ATOM 2210 C C . THR A 1 287 ? 16.119 -12.728 -27.394 1.00 93.81 287 THR A C 1
ATOM 2212 O O . THR A 1 287 ? 17.153 -13.021 -27.990 1.00 93.81 287 THR A O 1
ATOM 2215 N N . PHE A 1 288 ? 14.964 -13.346 -27.658 1.00 93.19 288 PHE A N 1
ATOM 2216 C CA . PHE A 1 288 ? 14.812 -14.390 -28.677 1.00 93.19 288 PHE A CA 1
ATOM 2217 C C . PHE A 1 288 ? 15.088 -13.872 -30.097 1.00 93.19 288 PHE A C 1
ATOM 2219 O O . PHE A 1 288 ? 15.623 -14.596 -30.931 1.00 93.19 288 PHE A O 1
ATOM 2226 N N . CYS A 1 289 ? 14.788 -12.600 -30.363 1.00 90.94 289 CYS A N 1
ATOM 2227 C CA . CYS A 1 289 ? 15.121 -11.923 -31.616 1.00 90.94 289 CYS A CA 1
ATOM 2228 C C . CYS A 1 289 ? 16.602 -11.506 -31.738 1.00 90.94 289 CYS A C 1
ATOM 2230 O O . CYS A 1 289 ? 16.972 -10.912 -32.748 1.00 90.94 289 CYS A O 1
ATOM 2232 N N . GLY A 1 290 ? 17.451 -11.825 -30.752 1.00 90.06 290 GLY A N 1
ATOM 2233 C CA . GLY A 1 290 ? 18.898 -11.595 -30.800 1.00 90.06 290 GLY A CA 1
ATOM 2234 C C . GLY A 1 290 ? 19.374 -10.289 -30.159 1.00 90.06 290 GLY A C 1
ATOM 2235 O O . GLY A 1 290 ? 20.556 -9.960 -30.267 1.00 90.06 290 GLY A O 1
ATOM 2236 N N . TYR A 1 291 ? 18.498 -9.543 -29.479 1.00 90.69 291 TYR A N 1
ATOM 2237 C CA . TYR A 1 291 ? 18.901 -8.340 -28.749 1.00 90.69 291 TYR A CA 1
ATOM 2238 C C . TYR A 1 291 ? 19.468 -8.684 -27.358 1.00 90.69 291 TYR A C 1
ATOM 2240 O O . TYR A 1 291 ? 19.006 -9.633 -26.721 1.00 90.69 291 TYR A O 1
ATOM 2248 N N . PRO A 1 292 ? 20.443 -7.910 -26.842 1.00 92.31 292 PRO A N 1
ATOM 2249 C CA . PRO A 1 292 ? 20.920 -8.064 -25.470 1.00 92.31 292 PRO A CA 1
ATOM 2250 C C . PRO A 1 292 ? 19.793 -7.962 -24.433 1.00 92.31 292 PRO A C 1
ATOM 2252 O O . PRO A 1 292 ? 18.869 -7.162 -24.574 1.00 92.31 292 PRO A O 1
ATOM 2255 N N . LEU A 1 293 ? 19.907 -8.720 -23.339 1.00 92.69 293 LEU A N 1
ATOM 2256 C CA . LEU A 1 293 ? 18.879 -8.766 -22.292 1.00 92.69 293 LEU A CA 1
ATOM 2257 C C . LEU A 1 293 ? 18.559 -7.374 -21.719 1.00 92.69 293 LEU A C 1
ATOM 2259 O O . LEU A 1 293 ? 17.392 -7.030 -21.550 1.00 92.69 293 LEU A O 1
ATOM 2263 N N . ALA A 1 294 ? 19.584 -6.564 -21.440 1.00 91.19 294 ALA A N 1
ATOM 2264 C CA . ALA A 1 294 ? 19.409 -5.233 -20.859 1.00 91.19 294 ALA A CA 1
ATOM 2265 C C . ALA A 1 294 ? 18.675 -4.269 -21.806 1.00 91.19 294 ALA A C 1
ATOM 2267 O O . ALA A 1 294 ? 17.810 -3.513 -21.363 1.00 91.19 294 ALA A O 1
ATOM 2268 N N . SER A 1 295 ? 18.970 -4.315 -23.111 1.00 91.69 295 SER A N 1
ATOM 2269 C CA . SER A 1 295 ? 18.301 -3.464 -24.098 1.00 91.69 295 SER A CA 1
ATOM 2270 C C . SER A 1 295 ? 16.878 -3.938 -24.392 1.00 91.69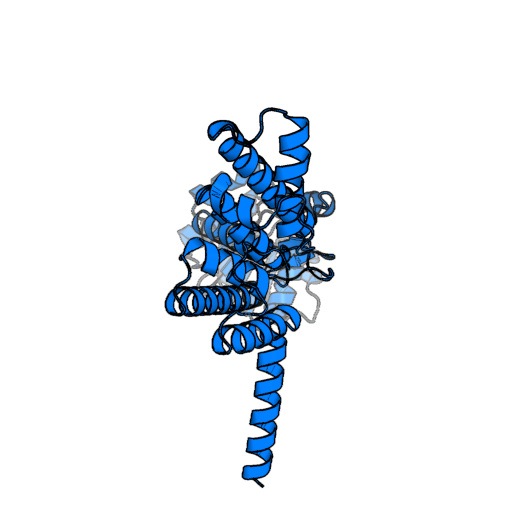 295 SER A C 1
ATOM 2272 O O . SER A 1 295 ? 15.969 -3.113 -24.465 1.00 91.69 295 SER A O 1
ATOM 2274 N N . ALA A 1 296 ? 16.658 -5.254 -24.473 1.00 93.56 296 ALA A N 1
ATOM 2275 C CA . ALA A 1 296 ? 15.326 -5.840 -24.604 1.00 93.56 296 ALA A CA 1
ATOM 2276 C C . ALA A 1 296 ? 14.437 -5.502 -23.395 1.00 93.56 296 ALA A C 1
ATOM 2278 O O . ALA A 1 296 ? 13.276 -5.130 -23.562 1.00 93.56 296 ALA A O 1
ATOM 2279 N N . ALA A 1 297 ? 14.988 -5.566 -22.179 1.00 94.62 297 ALA A N 1
ATOM 2280 C CA . ALA A 1 297 ? 14.280 -5.181 -20.963 1.00 94.62 297 ALA A CA 1
ATOM 2281 C C . ALA A 1 297 ? 13.957 -3.680 -20.939 1.00 94.62 297 ALA A C 1
ATOM 2283 O O . ALA A 1 297 ? 12.842 -3.297 -20.591 1.00 94.62 297 ALA A O 1
ATOM 2284 N N . PHE A 1 298 ? 14.896 -2.821 -21.345 1.00 95.00 298 PHE A N 1
ATOM 2285 C CA . PHE A 1 298 ? 14.663 -1.378 -21.422 1.00 95.00 298 PHE A CA 1
ATOM 2286 C C . PHE A 1 298 ? 13.479 -1.031 -22.329 1.00 95.00 298 PHE A C 1
ATOM 2288 O O . PHE A 1 298 ? 12.598 -0.262 -21.946 1.00 95.00 298 PHE A O 1
ATOM 2295 N N . GLU A 1 299 ? 13.431 -1.641 -23.507 1.00 93.50 299 GLU A N 1
ATOM 2296 C CA . GLU A 1 299 ? 12.386 -1.380 -24.498 1.00 93.50 299 GLU A CA 1
ATOM 2297 C C . GLU A 1 299 ? 11.058 -1.973 -24.045 1.00 93.50 299 GLU A C 1
ATOM 2299 O O . GLU A 1 299 ? 10.047 -1.277 -24.042 1.00 93.50 299 GLU A O 1
ATOM 2304 N N . SER A 1 300 ? 11.071 -3.200 -23.518 1.00 94.31 300 SER A N 1
ATOM 2305 C CA . SER A 1 300 ? 9.880 -3.817 -22.933 1.00 94.31 300 SER A CA 1
ATOM 2306 C C . SER A 1 300 ? 9.270 -2.959 -21.814 1.00 94.31 300 SER A C 1
ATOM 2308 O O . SER A 1 300 ? 8.051 -2.771 -21.765 1.00 94.31 300 SER A O 1
ATOM 2310 N N . ALA A 1 301 ? 10.094 -2.375 -20.935 1.00 94.06 301 ALA A N 1
ATOM 2311 C CA . ALA A 1 301 ? 9.627 -1.459 -19.893 1.00 94.06 301 ALA A CA 1
ATOM 2312 C C . ALA A 1 301 ? 9.045 -0.164 -20.474 1.00 94.06 301 ALA A C 1
ATOM 2314 O O . ALA A 1 301 ? 7.992 0.290 -20.023 1.00 94.06 301 ALA A O 1
ATOM 2315 N N . SER A 1 302 ? 9.693 0.404 -21.493 1.00 94.25 302 SER A N 1
ATOM 2316 C CA . SER A 1 302 ? 9.222 1.612 -22.174 1.00 94.25 302 SER A CA 1
ATOM 2317 C C . SER A 1 302 ? 7.880 1.400 -22.878 1.00 94.25 302 SER A C 1
ATOM 2319 O O . SER A 1 302 ? 6.970 2.215 -22.737 1.00 94.25 302 SER A O 1
ATOM 2321 N N . ILE A 1 303 ? 7.720 0.273 -23.571 1.00 93.50 303 ILE A N 1
ATOM 2322 C CA . ILE A 1 303 ? 6.509 -0.112 -24.303 1.00 93.50 303 ILE A CA 1
ATOM 2323 C C . ILE A 1 303 ? 5.362 -0.401 -23.333 1.00 93.50 303 ILE A C 1
ATOM 2325 O O . ILE A 1 303 ? 4.280 0.169 -23.466 1.00 93.50 303 ILE A O 1
ATOM 2329 N N . THR A 1 304 ? 5.609 -1.227 -22.311 1.00 91.62 304 THR A N 1
ATOM 2330 C CA . THR A 1 304 ? 4.590 -1.595 -21.313 1.00 91.62 304 THR A CA 1
ATOM 2331 C C . THR A 1 304 ? 4.147 -0.379 -20.488 1.00 91.62 304 THR A C 1
ATOM 2333 O O . THR A 1 304 ? 2.981 -0.259 -20.116 1.00 91.62 304 THR A O 1
ATOM 2336 N N . GLY A 1 305 ? 5.073 0.538 -20.192 1.00 89.31 305 GLY A N 1
ATOM 2337 C CA . GLY A 1 305 ? 4.799 1.787 -19.482 1.00 89.31 305 GLY A CA 1
ATOM 2338 C C . GLY A 1 305 ? 4.272 2.924 -20.365 1.00 89.31 305 GLY A C 1
ATOM 2339 O O . GLY A 1 305 ? 3.950 3.982 -19.827 1.00 89.31 305 GLY A O 1
ATOM 2340 N N . ASN A 1 306 ? 4.189 2.731 -21.688 1.00 91.50 306 ASN A N 1
ATOM 2341 C CA . ASN A 1 306 ? 3.902 3.771 -22.685 1.00 91.50 306 ASN A CA 1
ATOM 2342 C C . ASN A 1 306 ? 4.785 5.026 -22.512 1.00 91.50 306 ASN A C 1
ATOM 2344 O O . ASN A 1 306 ? 4.305 6.151 -22.622 1.00 91.50 306 ASN A O 1
ATOM 2348 N N . VAL A 1 307 ? 6.069 4.826 -22.206 1.00 92.25 307 VAL A N 1
ATOM 2349 C CA . VAL A 1 307 ? 7.033 5.895 -21.917 1.00 92.25 307 VAL A CA 1
ATOM 2350 C C . VAL A 1 307 ? 7.537 6.523 -23.207 1.00 92.25 307 VAL A C 1
ATOM 2352 O O . VAL A 1 307 ? 7.538 7.739 -23.319 1.00 92.25 307 VAL A O 1
ATOM 2355 N N . GLY A 1 308 ? 7.983 5.709 -24.168 1.00 88.19 308 GLY A N 1
ATOM 2356 C CA . GLY A 1 308 ? 8.522 6.181 -25.448 1.00 88.19 308 GLY A CA 1
ATOM 2357 C C . GLY A 1 308 ? 10.024 6.496 -25.452 1.00 88.19 308 GLY A C 1
ATOM 2358 O O . GLY A 1 308 ? 10.537 6.966 -26.463 1.00 88.19 308 GLY A O 1
ATOM 2359 N N . LEU A 1 309 ? 10.752 6.213 -24.364 1.00 91.12 309 LEU A N 1
ATOM 2360 C CA . LEU A 1 309 ? 12.219 6.202 -24.390 1.00 91.12 309 LEU A CA 1
ATOM 2361 C C . LEU A 1 309 ? 12.709 4.942 -25.113 1.00 91.12 309 LEU A C 1
ATOM 2363 O O . LEU A 1 309 ? 12.201 3.855 -24.861 1.00 91.12 309 LEU A O 1
ATOM 2367 N N . SER A 1 310 ? 13.721 5.067 -25.966 1.00 90.94 310 SER A N 1
ATOM 2368 C CA . SER A 1 310 ? 14.303 3.933 -26.692 1.00 90.94 310 SER A CA 1
ATOM 2369 C C . SER A 1 310 ? 15.817 3.895 -26.510 1.00 90.94 310 SER A C 1
ATOM 2371 O O . SER A 1 310 ? 16.483 4.932 -26.454 1.00 90.94 310 SER A O 1
ATOM 2373 N N . ILE A 1 311 ? 16.355 2.678 -26.430 1.00 89.69 311 ILE A N 1
ATOM 2374 C CA . ILE A 1 311 ? 17.797 2.401 -26.386 1.00 89.69 311 ILE A CA 1
ATOM 2375 C C . ILE A 1 311 ? 18.343 2.018 -27.771 1.00 89.69 311 ILE A C 1
ATOM 2377 O O . ILE A 1 311 ? 19.526 1.724 -27.920 1.00 89.69 311 ILE A O 1
ATOM 2381 N N . GLY A 1 312 ? 17.492 2.081 -28.801 1.00 86.38 312 GLY A N 1
ATOM 2382 C CA . GLY A 1 312 ? 17.847 1.837 -30.197 1.00 86.38 312 GLY A CA 1
ATOM 2383 C C . GLY A 1 312 ? 17.438 0.461 -30.720 1.00 86.38 312 GLY A C 1
ATOM 2384 O O . GLY A 1 312 ? 17.895 0.080 -31.793 1.00 86.38 312 GLY A O 1
ATOM 2385 N N . VAL A 1 313 ? 16.596 -0.287 -29.996 1.00 86.75 313 VAL A N 1
ATOM 2386 C CA . VAL A 1 313 ? 16.004 -1.541 -30.502 1.00 86.75 313 VAL A CA 1
ATOM 2387 C C . VAL A 1 313 ? 14.781 -1.224 -31.360 1.00 86.75 313 VAL A C 1
ATOM 2389 O O . VAL A 1 313 ? 14.623 -1.778 -32.448 1.00 86.75 313 VAL A O 1
ATOM 2392 N N . THR A 1 314 ? 13.946 -0.290 -30.896 1.00 86.31 314 THR A N 1
ATOM 2393 C CA . THR A 1 314 ? 12.735 0.141 -31.600 1.00 86.31 314 THR A CA 1
ATOM 2394 C C . THR A 1 314 ? 13.107 0.971 -32.828 1.00 86.31 314 THR A C 1
ATOM 2396 O O . THR A 1 314 ? 13.370 2.170 -32.752 1.00 86.31 314 THR A O 1
ATOM 2399 N N . THR A 1 315 ? 13.159 0.311 -33.981 1.00 87.50 315 THR A N 1
ATOM 2400 C CA . THR A 1 315 ? 13.539 0.886 -35.280 1.00 87.50 315 THR A CA 1
ATOM 2401 C C . THR A 1 315 ? 12.588 0.403 -36.372 1.00 87.50 315 THR A C 1
ATOM 2403 O O . THR A 1 315 ? 11.853 -0.567 -36.187 1.00 87.50 315 THR A O 1
ATOM 2406 N N . ALA A 1 316 ? 12.591 1.052 -37.541 1.00 86.38 316 ALA A N 1
ATOM 2407 C CA . ALA A 1 316 ? 11.753 0.629 -38.668 1.00 86.38 316 ALA A CA 1
ATOM 2408 C C . ALA A 1 316 ? 12.053 -0.813 -39.127 1.00 86.38 316 ALA A C 1
ATOM 2410 O O . ALA A 1 316 ? 11.146 -1.504 -39.596 1.00 86.38 316 ALA A O 1
ATOM 2411 N N . ASP A 1 317 ? 13.279 -1.288 -38.909 1.00 87.31 317 ASP A N 1
ATOM 2412 C CA . ASP A 1 317 ? 13.767 -2.598 -39.347 1.00 87.31 317 ASP A CA 1
ATOM 2413 C C . ASP A 1 317 ? 13.568 -3.713 -38.306 1.00 87.31 317 ASP A C 1
ATOM 2415 O O . ASP A 1 317 ? 13.935 -4.862 -38.549 1.00 87.31 317 ASP A O 1
ATOM 2419 N N . MET A 1 318 ? 12.969 -3.410 -37.146 1.00 90.12 318 MET A N 1
ATOM 2420 C CA . MET A 1 318 ? 12.740 -4.413 -36.100 1.00 90.12 318 MET A CA 1
ATOM 2421 C C . MET A 1 318 ? 11.843 -5.573 -36.602 1.00 90.12 318 MET A C 1
ATOM 2423 O O . MET A 1 318 ? 10.943 -5.353 -37.432 1.00 90.12 318 MET A O 1
ATOM 2427 N N . PRO A 1 319 ? 12.022 -6.803 -36.080 1.00 91.94 319 PRO A N 1
ATOM 2428 C CA . PRO A 1 319 ? 11.238 -7.966 -36.488 1.00 91.94 319 PRO A CA 1
ATOM 2429 C C . PRO A 1 319 ? 9.724 -7.753 -36.360 1.00 91.94 319 PRO A C 1
ATOM 2431 O O . PRO A 1 319 ? 9.237 -7.176 -35.387 1.00 91.94 319 PRO A O 1
ATOM 2434 N N . ALA A 1 320 ? 8.955 -8.287 -37.315 1.00 92.44 320 ALA A N 1
ATOM 2435 C CA . ALA A 1 320 ? 7.495 -8.137 -37.339 1.00 92.44 320 ALA A CA 1
ATOM 2436 C C . ALA A 1 320 ? 6.812 -8.679 -36.069 1.00 92.44 320 ALA A C 1
ATOM 2438 O O . ALA A 1 320 ? 5.835 -8.098 -35.603 1.00 92.44 320 ALA A O 1
ATOM 2439 N N . VAL A 1 321 ? 7.357 -9.750 -35.481 1.00 91.62 321 VAL A N 1
ATOM 2440 C CA . VAL A 1 321 ? 6.853 -10.339 -34.229 1.00 91.62 321 VAL A CA 1
ATOM 2441 C C . VAL A 1 321 ? 6.922 -9.336 -33.077 1.00 91.62 321 VAL A C 1
ATOM 2443 O O . VAL A 1 321 ? 5.936 -9.175 -32.361 1.00 91.62 321 VAL A O 1
ATOM 2446 N N . MET A 1 322 ? 8.040 -8.613 -32.938 1.00 91.31 322 MET A N 1
ATOM 2447 C CA . MET A 1 322 ? 8.169 -7.562 -31.925 1.00 91.31 322 MET A CA 1
ATOM 2448 C C . MET A 1 322 ? 7.193 -6.419 -32.195 1.00 91.31 322 MET A C 1
ATOM 2450 O O . MET A 1 322 ? 6.514 -5.991 -31.277 1.00 91.31 322 MET A O 1
ATOM 2454 N N . LYS A 1 323 ? 7.015 -5.995 -33.456 1.00 92.88 323 LYS A N 1
ATOM 2455 C CA . LYS A 1 323 ? 6.072 -4.908 -33.791 1.00 92.88 323 LYS A CA 1
ATOM 2456 C C . LYS A 1 323 ? 4.654 -5.235 -33.343 1.00 92.88 323 LYS A C 1
ATOM 2458 O O . LYS A 1 323 ? 3.986 -4.406 -32.735 1.00 92.88 323 LYS A O 1
ATOM 2463 N N . ILE A 1 324 ? 4.196 -6.448 -33.649 1.00 93.62 324 ILE A N 1
ATOM 2464 C CA . ILE A 1 324 ? 2.858 -6.911 -33.268 1.00 93.62 324 ILE A CA 1
ATOM 2465 C C . ILE A 1 324 ? 2.738 -6.969 -31.745 1.00 93.62 324 ILE A C 1
ATOM 2467 O O . ILE A 1 324 ? 1.749 -6.489 -31.190 1.00 93.62 324 ILE A O 1
ATOM 2471 N N . TYR A 1 325 ? 3.748 -7.525 -31.074 1.00 94.19 325 TYR A N 1
ATOM 2472 C CA . TYR A 1 325 ? 3.778 -7.596 -29.620 1.00 94.19 325 TYR A CA 1
ATOM 2473 C C . TYR A 1 325 ? 3.721 -6.207 -28.976 1.00 94.19 325 TYR A C 1
ATOM 2475 O O . TYR A 1 325 ? 2.879 -5.972 -28.113 1.00 94.19 325 TYR A O 1
ATOM 2483 N N . ASP A 1 326 ? 4.548 -5.273 -29.438 1.00 93.00 326 ASP A N 1
ATOM 2484 C CA . ASP A 1 326 ? 4.664 -3.932 -28.873 1.00 93.00 326 ASP A CA 1
ATOM 2485 C C . ASP A 1 326 ? 3.369 -3.140 -29.044 1.00 93.00 326 ASP A C 1
ATOM 2487 O O . ASP A 1 326 ? 2.938 -2.451 -28.120 1.00 93.00 326 ASP A O 1
ATOM 2491 N N . ILE A 1 327 ? 2.684 -3.292 -30.185 1.00 92.81 327 ILE A N 1
ATOM 2492 C CA . ILE A 1 327 ? 1.349 -2.717 -30.398 1.00 92.81 327 ILE A CA 1
ATOM 2493 C C . ILE A 1 327 ? 0.380 -3.235 -29.332 1.00 92.81 327 ILE A C 1
ATOM 2495 O O . ILE A 1 327 ? -0.280 -2.441 -28.659 1.00 92.81 327 ILE A O 1
ATOM 2499 N N . ILE A 1 328 ? 0.306 -4.554 -29.145 1.00 91.81 328 ILE A N 1
ATOM 2500 C CA . ILE A 1 328 ? -0.596 -5.168 -28.162 1.00 91.81 328 ILE A CA 1
ATOM 2501 C C . ILE A 1 328 ? -0.230 -4.714 -26.744 1.00 91.81 328 ILE A C 1
ATOM 2503 O O . ILE A 1 328 ? -1.109 -4.300 -25.987 1.00 91.81 328 ILE A O 1
ATOM 2507 N N . ALA A 1 329 ? 1.054 -4.737 -26.391 1.00 92.00 329 ALA A N 1
ATOM 2508 C CA . ALA A 1 329 ? 1.549 -4.339 -25.080 1.00 92.00 329 ALA A CA 1
ATOM 2509 C C . ALA A 1 329 ? 1.249 -2.861 -24.775 1.00 92.00 329 ALA A C 1
ATOM 2511 O O . ALA A 1 329 ? 0.788 -2.559 -23.675 1.00 92.00 329 ALA A O 1
ATOM 2512 N N . MET A 1 330 ? 1.398 -1.955 -25.750 1.00 92.12 330 MET A N 1
ATOM 2513 C CA . MET A 1 330 ? 1.014 -0.545 -25.602 1.00 92.12 330 MET A CA 1
ATOM 2514 C C . MET A 1 330 ? -0.489 -0.368 -25.373 1.00 92.12 330 MET A C 1
ATOM 2516 O O . MET A 1 330 ? -0.886 0.475 -24.565 1.00 92.12 330 MET A O 1
ATOM 2520 N N . TYR A 1 331 ? -1.335 -1.145 -26.058 1.00 90.06 331 TYR A N 1
ATOM 2521 C CA . TYR A 1 331 ? -2.785 -1.114 -25.839 1.00 90.06 331 TYR A CA 1
ATOM 2522 C C . TYR A 1 331 ? -3.156 -1.614 -24.439 1.00 90.06 331 TYR A C 1
ATOM 2524 O O . TYR A 1 331 ? -3.942 -0.965 -23.745 1.00 90.06 331 TYR A O 1
ATOM 2532 N N . LEU A 1 332 ? -2.563 -2.730 -24.000 1.00 88.94 332 LEU A N 1
ATOM 2533 C CA . LEU A 1 332 ? -2.765 -3.284 -22.658 1.00 88.94 332 LEU A CA 1
ATOM 2534 C C . LEU A 1 332 ? -2.306 -2.306 -21.566 1.00 88.94 332 LEU A C 1
ATOM 2536 O O . LEU A 1 332 ? -3.034 -2.071 -20.598 1.00 88.94 332 LEU A O 1
ATOM 2540 N N . GLY A 1 333 ? -1.131 -1.698 -21.751 1.00 85.44 333 GLY A N 1
ATOM 2541 C CA . GLY A 1 333 ? -0.565 -0.703 -20.844 1.00 85.44 333 GLY A CA 1
ATOM 2542 C C . GLY A 1 333 ? -1.412 0.566 -20.737 1.00 85.44 333 GLY A C 1
ATOM 2543 O O . GLY A 1 333 ? -1.497 1.154 -19.657 1.00 85.44 333 GLY A O 1
ATOM 2544 N N . ARG A 1 334 ? -2.100 0.968 -21.816 1.00 86.56 334 ARG A N 1
ATOM 2545 C CA . ARG A 1 334 ? -2.918 2.191 -21.842 1.00 86.56 334 ARG A CA 1
ATOM 2546 C C . ARG A 1 334 ? -4.342 2.008 -21.322 1.00 86.56 334 ARG A C 1
ATOM 2548 O O . ARG A 1 334 ? -4.842 2.894 -20.634 1.00 86.56 334 ARG A O 1
ATOM 2555 N N . LEU A 1 335 ? -4.997 0.896 -21.659 1.00 82.62 335 LEU A N 1
ATOM 2556 C CA . LEU A 1 335 ? -6.395 0.631 -21.282 1.00 82.62 335 LEU A CA 1
ATOM 2557 C C . LEU A 1 335 ? -6.559 0.142 -19.839 1.00 82.62 335 LEU A C 1
ATOM 2559 O O . LEU A 1 335 ? -7.683 0.064 -19.343 1.00 82.62 335 LEU A O 1
ATOM 2563 N N . GLU A 1 336 ? -5.443 -0.154 -19.174 1.00 76.94 336 GLU A N 1
ATOM 2564 C CA . GLU A 1 336 ? -5.369 -0.905 -17.927 1.00 76.94 336 GLU A CA 1
ATOM 2565 C C . GLU A 1 336 ? -5.945 -2.325 -18.062 1.00 76.94 336 GLU A C 1
ATOM 2567 O O . GLU A 1 336 ? -7.089 -2.539 -18.466 1.00 76.94 336 GLU A O 1
ATOM 2572 N N . PHE A 1 337 ? -5.158 -3.324 -17.657 1.00 80.94 337 PHE A N 1
ATOM 2573 C CA . PHE A 1 337 ? -5.475 -4.752 -17.805 1.00 80.94 337 PHE A CA 1
ATOM 2574 C C . PHE A 1 337 ? -6.891 -5.149 -17.353 1.00 80.94 337 PHE A C 1
ATOM 2576 O O . PHE A 1 337 ? -7.525 -5.988 -17.989 1.00 80.94 337 PHE A O 1
ATOM 2583 N N . LEU A 1 338 ? -7.424 -4.528 -16.294 1.00 75.88 338 LEU A N 1
ATOM 2584 C CA . LEU A 1 338 ? -8.759 -4.843 -15.779 1.00 75.88 338 LEU A CA 1
ATOM 2585 C C . LEU A 1 338 ? -9.876 -4.504 -16.778 1.00 75.88 338 LEU A C 1
ATOM 2587 O O . LEU A 1 338 ? -10.816 -5.284 -16.921 1.00 75.88 338 LEU A O 1
ATOM 2591 N N . SER A 1 339 ? -9.763 -3.383 -17.493 1.00 80.50 339 SER A N 1
ATOM 2592 C CA . SER A 1 339 ? -10.740 -2.975 -18.509 1.00 80.50 339 SER A CA 1
ATOM 2593 C C . SER A 1 339 ? -10.755 -3.961 -19.676 1.00 80.50 339 SER A C 1
ATOM 2595 O O . SER A 1 339 ? -11.814 -4.323 -20.184 1.00 80.50 339 SER A O 1
ATOM 2597 N N . VAL A 1 340 ? -9.572 -4.448 -20.062 1.00 82.25 340 VAL A N 1
ATOM 2598 C CA . VAL A 1 340 ? -9.413 -5.438 -21.132 1.00 82.25 340 VAL A CA 1
ATOM 2599 C C . VAL A 1 340 ? -10.011 -6.781 -20.715 1.00 82.25 340 VAL A C 1
ATOM 2601 O O . VAL A 1 340 ? -10.779 -7.372 -21.472 1.00 82.25 340 VAL A O 1
ATOM 2604 N N . PHE A 1 341 ? -9.743 -7.242 -19.490 1.00 82.50 341 PHE A N 1
ATOM 2605 C CA . PHE A 1 341 ? -10.351 -8.468 -18.969 1.00 82.50 341 PHE A CA 1
ATOM 2606 C C . PHE A 1 341 ? -11.873 -8.361 -18.844 1.00 82.50 341 PHE A C 1
ATOM 2608 O O . PHE A 1 341 ? -12.575 -9.316 -19.174 1.00 82.50 341 PHE A O 1
ATOM 2615 N N . ALA A 1 342 ? -12.395 -7.205 -18.429 1.00 81.94 342 ALA A N 1
ATOM 2616 C CA . ALA A 1 342 ? -13.833 -6.962 -18.377 1.00 81.94 342 ALA A CA 1
ATOM 2617 C C . ALA A 1 342 ? -14.475 -7.030 -19.772 1.00 81.94 342 ALA A C 1
ATOM 2619 O O . ALA A 1 342 ? -15.520 -7.660 -19.933 1.00 81.94 342 ALA A O 1
ATOM 2620 N N . LEU A 1 343 ? -13.828 -6.451 -20.790 1.00 85.44 343 LEU A N 1
ATOM 2621 C CA . LEU A 1 343 ? -14.294 -6.511 -22.177 1.00 85.44 343 LEU A CA 1
ATOM 2622 C C . LEU A 1 343 ? -14.311 -7.950 -22.712 1.00 85.44 343 LEU A C 1
ATOM 2624 O O . LEU A 1 343 ? -15.312 -8.385 -23.280 1.00 85.44 343 LEU A O 1
ATOM 2628 N N . ILE A 1 344 ? -13.235 -8.709 -22.487 1.00 85.06 344 ILE A N 1
ATOM 2629 C CA . ILE A 1 344 ? -13.152 -10.123 -22.881 1.00 85.06 344 ILE A CA 1
ATOM 2630 C C . ILE A 1 344 ? -14.247 -10.935 -22.178 1.00 85.06 344 ILE A C 1
ATOM 2632 O O . ILE A 1 344 ? -14.957 -11.709 -22.821 1.00 85.06 344 ILE A O 1
ATOM 2636 N N . GLY A 1 345 ? -14.435 -10.721 -20.873 1.00 84.62 345 GLY A N 1
ATOM 2637 C CA . GLY A 1 345 ? -15.488 -11.371 -20.095 1.00 84.62 345 GLY A CA 1
ATOM 2638 C C . GLY A 1 345 ? -16.892 -11.061 -20.619 1.00 84.62 345 GLY A C 1
ATOM 2639 O O . GLY A 1 345 ? -17.721 -11.965 -20.718 1.00 84.62 345 GLY A O 1
ATOM 2640 N N . PHE A 1 346 ? -17.151 -9.812 -21.017 1.00 87.62 346 PHE A N 1
ATOM 2641 C CA . PHE A 1 346 ? -18.425 -9.401 -21.608 1.00 87.62 346 PHE A CA 1
ATOM 2642 C C . PHE A 1 346 ? -18.695 -10.102 -22.947 1.00 87.62 346 PHE A C 1
ATOM 2644 O O . PHE A 1 346 ? -19.787 -10.632 -23.151 1.00 87.62 346 PHE A O 1
ATOM 2651 N N . ILE A 1 347 ? -17.696 -10.169 -23.832 1.00 88.56 347 ILE A N 1
ATOM 2652 C CA . ILE A 1 347 ? -17.815 -10.839 -25.137 1.00 88.56 347 ILE A CA 1
ATOM 2653 C C . ILE A 1 347 ? -18.079 -12.338 -24.954 1.00 88.56 347 ILE A C 1
ATOM 2655 O O . ILE A 1 347 ? -19.018 -12.871 -25.545 1.00 88.56 347 ILE A O 1
ATOM 2659 N N . ILE A 1 348 ? -17.306 -13.017 -24.099 1.00 87.56 348 ILE A N 1
ATOM 2660 C CA . ILE A 1 348 ? -17.483 -14.452 -23.824 1.00 87.56 348 ILE A CA 1
ATOM 2661 C C . ILE A 1 348 ? -18.861 -14.720 -23.208 1.00 87.56 348 ILE A C 1
ATOM 2663 O O . ILE A 1 348 ? -19.541 -15.668 -23.601 1.00 87.56 348 ILE A O 1
ATOM 2667 N N . GLY A 1 349 ? -19.301 -13.874 -22.272 1.00 84.88 349 GLY A N 1
ATOM 2668 C CA . GLY A 1 349 ? -20.635 -13.959 -21.679 1.00 84.88 349 GLY A CA 1
ATOM 2669 C C . GLY A 1 349 ? -21.750 -13.794 -22.714 1.00 84.88 349 GLY A C 1
ATOM 2670 O O . GLY A 1 349 ? -22.724 -14.546 -22.685 1.00 84.88 349 GLY A O 1
ATOM 2671 N N . GLY A 1 350 ? -21.585 -12.865 -23.659 1.00 83.69 350 GLY A N 1
ATOM 2672 C CA . GLY A 1 350 ? -22.501 -12.663 -24.783 1.00 83.69 350 GLY A CA 1
ATOM 2673 C C . GLY A 1 350 ? -22.571 -13.875 -25.714 1.00 83.69 350 GLY A C 1
ATOM 2674 O O . GLY A 1 350 ? -23.663 -14.362 -25.994 1.00 83.69 350 GLY A O 1
ATOM 2675 N N . ILE A 1 351 ? -21.419 -14.421 -26.117 1.00 84.31 351 ILE A N 1
ATOM 2676 C CA . ILE A 1 351 ? -21.338 -15.627 -26.961 1.00 84.31 351 ILE A CA 1
ATOM 2677 C C . ILE A 1 351 ? -22.011 -16.814 -26.269 1.00 84.31 351 ILE A C 1
ATOM 2679 O O . ILE A 1 351 ? -22.818 -17.509 -26.881 1.00 84.31 351 ILE A O 1
ATOM 2683 N N . LYS A 1 352 ? -21.739 -17.014 -24.973 1.00 79.62 352 LYS A N 1
ATOM 2684 C CA . LYS A 1 352 ? -22.347 -18.097 -24.197 1.00 79.62 352 LYS A CA 1
ATOM 2685 C C . LYS A 1 352 ? -23.870 -17.968 -24.151 1.00 79.62 352 LYS A C 1
ATOM 2687 O O . LYS A 1 352 ? -24.556 -18.971 -24.291 1.00 79.62 352 LYS A O 1
ATOM 2692 N N . LYS A 1 353 ? -24.389 -16.743 -24.021 1.00 77.62 353 LYS A N 1
ATOM 2693 C CA . LYS A 1 353 ? -25.830 -16.458 -24.008 1.00 77.62 353 LYS A CA 1
ATOM 2694 C C . LYS A 1 353 ? -26.496 -16.693 -25.370 1.00 77.62 353 LYS A C 1
ATOM 2696 O O . LYS A 1 353 ? -27.638 -17.135 -25.399 1.00 77.62 353 LYS A O 1
ATOM 2701 N N . CYS A 1 354 ? -25.780 -16.450 -26.470 1.00 68.38 354 CYS A N 1
ATOM 2702 C CA . CYS A 1 354 ? -26.228 -16.773 -27.830 1.00 68.38 354 CYS A CA 1
ATOM 2703 C C . CYS A 1 354 ? -26.167 -18.269 -28.171 1.00 68.38 354 CYS A C 1
ATOM 2705 O O . CYS A 1 354 ? -26.792 -18.671 -29.137 1.00 68.38 354 CYS A O 1
ATOM 2707 N N . TRP A 1 355 ? -25.388 -19.070 -27.438 1.00 68.56 355 TRP A N 1
ATOM 2708 C CA . TRP A 1 355 ? -25.298 -20.526 -27.633 1.00 68.56 355 TRP A CA 1
ATOM 2709 C C . TRP A 1 355 ? -26.257 -21.321 -26.738 1.00 68.56 355 TRP A C 1
ATOM 2711 O O . TRP A 1 355 ? -26.504 -22.494 -26.995 1.00 68.56 355 TRP A O 1
ATOM 2721 N N . THR A 1 356 ? -26.757 -20.716 -25.657 1.00 65.38 356 THR A N 1
ATOM 2722 C CA . THR A 1 356 ? -27.747 -21.331 -24.753 1.00 65.38 356 THR A CA 1
ATOM 2723 C C . THR A 1 356 ? -29.203 -21.023 -25.114 1.00 65.38 356 THR A C 1
ATOM 2725 O O . THR A 1 356 ? -30.093 -21.597 -24.492 1.00 65.38 356 THR A O 1
ATOM 2728 N N . ASN A 1 357 ? -29.433 -20.126 -26.075 1.00 50.78 357 ASN A N 1
ATOM 2729 C CA . ASN A 1 357 ? -30.718 -19.897 -26.745 1.00 50.78 357 ASN A CA 1
ATOM 2730 C C . ASN A 1 357 ? -30.647 -20.497 -28.146 1.00 50.78 357 ASN A C 1
ATOM 2732 O O . ASN A 1 357 ? -31.715 -20.905 -28.648 1.00 50.78 357 ASN A O 1
#

Radius of gyration: 29.98 Å; chains: 1; bounding box: 71×42×82 Å

pLDDT: mean 87.24, std 9.12, range [50.78, 97.94]

Sequence (357 aa):
MYIIIVGCGRLGSTLAKELSIGGHDISVIDHDGEKLSVLGSGFNGSRFKGVEYDNDRLLKAGIKQADYILAVTSDDNLNITVSLIAKKIYNVPRIIARVGDPSRKYIYDMLDIETICPTQLGVEILKRKISEKNVETQSFFITTFLASTMAVLWLSRTGVYADAVVMFRRVVYNVLSAHTTTGFGSVYARQFALEWGDFGILILIIAMLIGGSACSTAGGFKGLRIGILFKSILADVKRLLSSERNVKVFRFHHIKDQILADSLVKASALIVICYLITFALGTLIGTFCGYPLASAAFESASITGNVGLSIGVTTADMPAVMKIYDIIAMYLGRLEFLSVFALIGFIIGGIKKCWTN